Protein AF-0000000087791138 (afdb_homodimer)

Nearest PDB structures (foldseek):
  7wx6-assembly1_A  TM=5.380E-01  e=3.481E-02  Legionella pneumophila
  4crz-assembly1_B  TM=5.830E-01  e=1.453E-01  Escherichia coli K-12
  3vqx-assembly2_D  TM=6.372E-01  e=1.061E+00  Methanosarcina mazei
  4jj9-assembly1_B  TM=5.510E-01  e=2.102E+00  Bordetella bronchiseptica RB50
  2rrl-assembly1_A  TM=2.953E-01  e=7.311E-01  Salmonella enterica subsp. enterica serovar Typhimurium

Secondary structure (DSSP, 8-state):
------------------------EEEEEEE-SSEEEEEEEETTEEEEEEEEEE-SSEEEEEEEESS---HHHHHHHHHHHIIIIIHHHS-TT---EEEEEEEEEEE---EE-SGGGS--------/------------------------EEEEEEE-SSEEEEEEEETTEEEEEEEEEE-SSEEEEEEEESS---HHHHHHHHHHHIIIIIHHHS-TT---EEEEEEEEEEE---EE-SGGGS--------

Structure (mmCIF, N/CA/C/O backbone):
data_AF-0000000087791138-model_v1
#
loop_
_entity.id
_entity.type
_entity.pdbx_description
1 polymer 'Uncharacterized protein'
#
loop_
_atom_site.group_PDB
_atom_site.id
_atom_site.type_symbol
_atom_site.label_atom_id
_atom_site.label_alt_id
_atom_site.label_comp_id
_atom_site.label_asym_id
_atom_site.label_entity_id
_atom_site.label_seq_id
_atom_site.pdbx_PDB_ins_code
_atom_site.Cartn_x
_atom_site.Cartn_y
_atom_site.Cartn_z
_atom_site.occupancy
_atom_site.B_iso_or_equiv
_atom_site.auth_seq_id
_atom_site.auth_comp_id
_atom_site.auth_asym_id
_atom_site.auth_atom_id
_atom_site.pdbx_PDB_model_num
ATOM 1 N N . MET A 1 1 ? 13.68 75.562 19.312 1 32.38 1 MET A N 1
ATOM 2 C CA . MET A 1 1 ? 14.367 74.562 18.5 1 32.38 1 MET A CA 1
ATOM 3 C C . MET A 1 1 ? 13.867 73.188 18.844 1 32.38 1 MET A C 1
ATOM 5 O O . MET A 1 1 ? 14.211 72.625 19.891 1 32.38 1 MET A O 1
ATOM 9 N N . ALA A 1 2 ? 12.523 72.938 18.547 1 42.81 2 ALA A N 1
ATOM 10 C CA . ALA A 1 2 ? 11.633 71.812 18.781 1 42.81 2 ALA A CA 1
ATOM 11 C C . ALA A 1 2 ? 12.18 70.562 18.125 1 42.81 2 ALA A C 1
ATOM 13 O O . ALA A 1 2 ? 12.273 70.5 16.891 1 42.81 2 ALA A O 1
ATOM 14 N N . THR A 1 3 ? 13.266 70 18.766 1 42.28 3 THR A N 1
ATOM 15 C CA . THR A 1 3 ? 13.82 68.75 18.25 1 42.28 3 THR A CA 1
ATOM 16 C C . THR A 1 3 ? 12.719 67.688 18.094 1 42.28 3 THR A C 1
ATOM 18 O O . THR A 1 3 ? 11.984 67.438 19.047 1 42.28 3 THR A O 1
ATOM 21 N N . GLU A 1 4 ? 12.086 67.688 16.891 1 38.84 4 GLU A N 1
ATOM 22 C CA . GLU A 1 4 ? 11.219 66.625 16.312 1 38.84 4 GLU A CA 1
ATOM 23 C C . GLU A 1 4 ? 11.789 65.25 16.562 1 38.84 4 GLU A C 1
ATOM 25 O O . GLU A 1 4 ? 12.922 64.938 16.188 1 38.84 4 GLU A O 1
ATOM 30 N N . ASN A 1 5 ? 11.469 64.688 17.766 1 40.38 5 ASN A N 1
ATOM 31 C CA . ASN A 1 5 ? 11.664 63.25 18.078 1 40.38 5 ASN A CA 1
ATOM 32 C C . ASN A 1 5 ? 11.242 62.344 16.938 1 40.38 5 ASN A C 1
ATOM 34 O O . ASN A 1 5 ? 10.062 62.312 16.562 1 40.38 5 ASN A O 1
ATOM 38 N N . GLU A 1 6 ? 12.109 62.188 15.945 1 40.78 6 GLU A N 1
ATOM 39 C CA . GLU A 1 6 ? 12.023 61.125 14.938 1 40.78 6 GLU A CA 1
ATOM 40 C C . GLU A 1 6 ? 11.656 59.781 15.57 1 40.78 6 GLU A C 1
ATOM 42 O O . GLU A 1 6 ? 12.438 59.219 16.344 1 40.78 6 GLU A O 1
ATOM 47 N N . ASN A 1 7 ? 10.438 59.688 16.156 1 41.59 7 ASN A N 1
ATOM 48 C CA . ASN A 1 7 ? 9.922 58.375 16.453 1 41.59 7 ASN A CA 1
ATOM 49 C C . ASN A 1 7 ? 10.227 57.375 15.32 1 41.59 7 ASN A C 1
ATOM 51 O O . ASN A 1 7 ? 9.742 57.562 14.195 1 41.59 7 ASN A O 1
ATOM 55 N N . GLU A 1 8 ? 11.445 56.844 15.281 1 38.91 8 GLU A N 1
ATOM 56 C CA . GLU A 1 8 ? 11.797 55.656 14.508 1 38.91 8 GLU A CA 1
ATOM 57 C C . GLU A 1 8 ? 10.688 54.594 14.562 1 38.91 8 GLU A C 1
ATOM 59 O O . GLU A 1 8 ? 10.328 54.125 15.641 1 38.91 8 GLU A O 1
ATOM 64 N N . ASN A 1 9 ? 9.594 54.781 13.82 1 40.44 9 ASN A N 1
ATOM 65 C CA . ASN A 1 9 ? 8.719 53.688 13.43 1 40.44 9 ASN A CA 1
ATOM 66 C C . ASN A 1 9 ? 9.5 52.406 13.133 1 40.44 9 ASN A C 1
ATOM 68 O O . ASN A 1 9 ? 10.148 52.312 12.086 1 40.44 9 ASN A O 1
ATOM 72 N N . GLU A 1 10 ? 10.258 51.844 14.078 1 38.62 10 GLU A N 1
ATOM 73 C CA . GLU A 1 10 ? 10.609 50.469 13.891 1 38.62 10 GLU A CA 1
ATOM 74 C C . GLU A 1 10 ? 9.438 49.656 13.336 1 38.62 10 GLU A C 1
ATOM 76 O O . GLU A 1 10 ? 8.438 49.469 14.031 1 38.62 10 GLU A O 1
ATOM 81 N N . GLU A 1 11 ? 9.023 49.844 12.141 1 40.41 11 GLU A N 1
ATOM 82 C CA . GLU A 1 11 ? 8.234 48.844 11.43 1 40.41 11 GLU A CA 1
ATOM 83 C C . GLU A 1 11 ? 8.648 47.438 11.828 1 40.41 11 GLU A C 1
ATOM 85 O O . GLU A 1 11 ? 9.789 47.031 11.586 1 40.41 11 GLU A O 1
ATOM 90 N N . ALA A 1 12 ? 8.266 46.969 12.953 1 42.97 12 ALA A N 1
ATOM 91 C CA . ALA A 1 12 ? 8.234 45.531 13.18 1 42.97 12 ALA A CA 1
ATOM 92 C C . ALA A 1 12 ? 7.965 44.781 11.883 1 42.97 12 ALA A C 1
ATOM 94 O O . ALA A 1 12 ? 6.863 44.844 11.336 1 42.97 12 ALA A O 1
ATOM 95 N N . ALA A 1 13 ? 8.898 44.719 11 1 43.53 13 ALA A N 1
ATOM 96 C CA . ALA A 1 13 ? 8.805 43.594 10.062 1 43.53 13 ALA A CA 1
ATOM 97 C C . ALA A 1 13 ? 8.25 42.344 10.742 1 43.53 13 ALA A C 1
ATOM 99 O O . ALA A 1 13 ? 8.922 41.75 11.57 1 43.53 13 ALA A O 1
ATOM 100 N N . GLU A 1 14 ? 7.066 42.312 11.203 1 44.94 14 GLU A N 1
ATOM 101 C CA . GLU A 1 14 ? 6.477 41 11.391 1 44.94 14 GLU A CA 1
ATOM 102 C C . GLU A 1 14 ? 7.043 40 10.391 1 44.94 14 GLU A C 1
ATOM 104 O O . GLU A 1 14 ? 6.793 40.094 9.188 1 44.94 14 GLU A O 1
ATOM 109 N N . LYS A 1 15 ? 8.328 39.688 10.391 1 47.25 15 LYS A N 1
ATOM 110 C CA . LYS A 1 15 ? 8.758 38.469 9.758 1 47.25 15 LYS A CA 1
ATOM 111 C C . LYS A 1 15 ? 7.641 37.406 9.758 1 47.25 15 LYS A C 1
ATOM 113 O O . LYS A 1 15 ? 7.281 36.875 10.805 1 47.25 15 LYS A O 1
ATOM 118 N N . SER A 1 16 ? 6.641 37.531 9.008 1 44.88 16 SER A N 1
ATOM 119 C CA . SER A 1 16 ? 5.848 36.375 8.609 1 44.88 16 SER A CA 1
ATOM 120 C C . SER A 1 16 ? 6.719 35.125 8.469 1 44.88 16 SER A C 1
ATOM 122 O O . SER A 1 16 ? 7.383 34.938 7.445 1 44.88 16 SER A O 1
ATOM 124 N N . ASP A 1 17 ? 7.637 34.812 9.273 1 46.84 17 ASP A N 1
ATOM 125 C CA . ASP A 1 17 ? 8.18 33.469 9.359 1 46.84 17 ASP A CA 1
ATOM 126 C C . ASP A 1 17 ? 7.152 32.438 8.93 1 46.84 17 ASP A C 1
ATOM 128 O O . ASP A 1 17 ? 6.402 31.906 9.758 1 46.84 17 ASP A O 1
ATOM 132 N N . GLU A 1 18 ? 6.234 32.625 7.984 1 49.22 18 GLU A N 1
ATOM 133 C CA . GLU A 1 18 ? 5.371 31.594 7.41 1 49.22 18 GLU A CA 1
ATOM 134 C C . GLU A 1 18 ? 6.152 30.328 7.094 1 49.22 18 GLU A C 1
ATOM 136 O O . GLU A 1 18 ? 7.02 30.328 6.219 1 49.22 18 GLU A O 1
ATOM 141 N N . THR A 1 19 ? 6.699 29.641 8.023 1 55.53 19 THR A N 1
ATOM 142 C CA . THR A 1 19 ? 7.176 28.297 7.711 1 55.53 19 THR A CA 1
ATOM 143 C C . THR A 1 19 ? 6.391 27.688 6.551 1 55.53 19 THR A C 1
ATOM 145 O O . THR A 1 19 ? 5.156 27.656 6.578 1 55.53 19 THR A O 1
ATOM 148 N N . PRO A 1 20 ? 6.883 27.766 5.379 1 61.62 20 PRO A N 1
ATOM 149 C CA . PRO A 1 20 ? 6.148 27.266 4.215 1 61.62 20 PRO A CA 1
ATOM 150 C C . PRO A 1 20 ? 5.398 25.969 4.504 1 61.62 20 PRO A C 1
ATOM 152 O O . PRO A 1 20 ? 5.941 25.062 5.137 1 61.62 20 PRO A O 1
ATOM 155 N N . SER A 1 21 ? 4.086 25.984 4.586 1 74.44 21 SER A N 1
ATOM 156 C CA . SER A 1 21 ? 3.16 24.891 4.812 1 74.44 21 SER A CA 1
ATOM 157 C C . SER A 1 21 ? 3.354 23.781 3.783 1 74.44 21 SER A C 1
ATOM 159 O O . SER A 1 21 ? 3.584 24.062 2.604 1 74.44 21 SER A O 1
ATOM 161 N N . PHE A 1 22 ? 3.787 22.609 4.188 1 85.75 22 PHE A N 1
ATOM 162 C CA . PHE A 1 22 ? 3.865 21.453 3.311 1 85.75 22 PHE A CA 1
ATOM 163 C C . PHE A 1 22 ? 2.582 21.297 2.506 1 85.75 22 PHE A C 1
ATOM 165 O O . PHE A 1 22 ? 1.489 21.234 3.074 1 85.75 22 PHE A O 1
ATOM 172 N N . THR A 1 23 ? 2.691 21.469 1.131 1 92.94 23 THR A N 1
ATOM 173 C CA . THR A 1 23 ? 1.514 21.297 0.288 1 92.94 23 THR A CA 1
ATOM 174 C C . THR A 1 23 ? 1.682 20.094 -0.636 1 92.94 23 THR A C 1
ATOM 176 O O . THR A 1 23 ? 2.756 19.875 -1.201 1 92.94 23 THR A O 1
ATOM 179 N N . ALA A 1 24 ? 0.678 19.344 -0.71 1 96.94 24 ALA A N 1
ATOM 180 C CA . ALA A 1 24 ? 0.608 18.219 -1.639 1 96.94 24 ALA A CA 1
ATOM 181 C C . ALA A 1 24 ? -0.815 18.016 -2.15 1 96.94 24 ALA A C 1
ATOM 183 O O . ALA A 1 24 ? -1.779 18.422 -1.497 1 96.94 24 ALA A O 1
ATOM 184 N N . ARG A 1 25 ? -0.903 17.547 -3.32 1 97.75 25 ARG A N 1
ATOM 185 C CA . ARG A 1 25 ? -2.188 17.203 -3.916 1 97.75 25 ARG A CA 1
ATOM 186 C C . ARG A 1 25 ? -2.387 15.688 -3.932 1 97.75 25 ARG A C 1
ATOM 188 O O . ARG A 1 25 ? -1.476 14.938 -4.289 1 97.75 25 ARG A O 1
ATOM 195 N N . LEU A 1 26 ? -3.529 15.344 -3.496 1 98.25 26 LEU A N 1
ATOM 196 C CA . LEU A 1 26 ? -3.893 13.93 -3.482 1 98.25 26 LEU A CA 1
ATOM 197 C C . LEU A 1 26 ? -4.906 13.625 -4.578 1 98.25 26 LEU A C 1
ATOM 199 O O . LEU A 1 26 ? -5.965 14.25 -4.648 1 98.25 26 LEU A O 1
ATOM 203 N N . VAL A 1 27 ? -4.602 12.617 -5.453 1 98.38 27 VAL A N 1
ATOM 204 C CA . VAL A 1 27 ? -5.516 12.188 -6.504 1 98.38 27 VAL A CA 1
ATOM 205 C C . VAL A 1 27 ? -5.902 10.727 -6.285 1 98.38 27 VAL A C 1
ATOM 207 O O . VAL A 1 27 ? -5.051 9.836 -6.352 1 98.38 27 VAL A O 1
ATOM 210 N N . ARG A 1 28 ? -7.234 10.547 -6.031 1 98.38 28 ARG A N 1
ATOM 211 C CA . ARG A 1 28 ? -7.688 9.18 -5.797 1 98.38 28 ARG A CA 1
ATOM 212 C C . ARG A 1 28 ? -7.691 8.367 -7.086 1 98.38 28 ARG A C 1
ATOM 214 O O . ARG A 1 28 ? -8.234 8.805 -8.102 1 98.38 28 ARG A O 1
ATOM 221 N N . VAL A 1 29 ? -7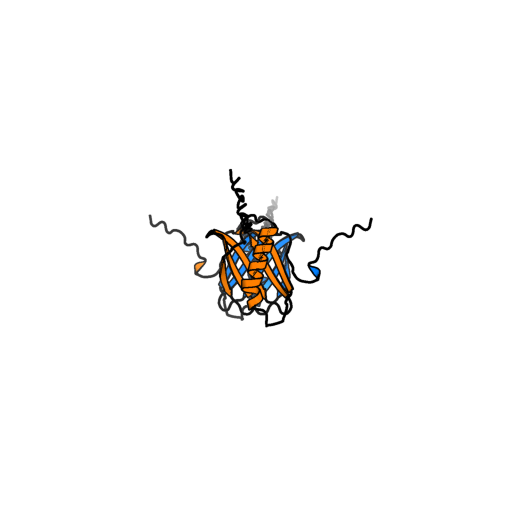.137 7.117 -7.02 1 97.88 29 VAL A N 1
ATOM 222 C CA . VAL A 1 29 ? -7.094 6.305 -8.234 1 97.88 29 VAL A CA 1
ATOM 223 C C . VAL A 1 29 ? -7.828 4.988 -7.996 1 97.88 29 VAL A C 1
ATOM 225 O O . VAL A 1 29 ? -8.172 4.281 -8.945 1 97.88 29 VAL A O 1
ATOM 228 N N . VAL A 1 30 ? -8.031 4.594 -6.793 1 97.5 30 VAL A N 1
ATOM 229 C CA . VAL A 1 30 ? -8.789 3.404 -6.422 1 97.5 30 VAL A CA 1
ATOM 230 C C . VAL A 1 30 ? -9.758 3.738 -5.285 1 97.5 30 VAL A C 1
ATOM 232 O O . VAL A 1 30 ? -9.398 4.461 -4.352 1 97.5 30 VAL A O 1
ATOM 235 N N . ARG A 1 31 ? -10.977 3.248 -5.348 1 96.88 31 ARG A N 1
ATOM 236 C CA . ARG A 1 31 ? -11.945 3.316 -4.258 1 96.88 31 ARG A CA 1
ATOM 237 C C . ARG A 1 31 ? -12.727 2.014 -4.137 1 96.88 31 ARG A C 1
ATOM 239 O O . ARG A 1 31 ? -13.258 1.512 -5.129 1 96.88 31 ARG A O 1
ATOM 246 N N . THR A 1 32 ? -12.68 1.408 -3.006 1 95.62 32 THR A N 1
ATOM 247 C CA . THR A 1 32 ? -13.57 0.316 -2.629 1 95.62 32 THR A CA 1
ATOM 248 C C . THR A 1 32 ? -14.492 0.739 -1.487 1 95.62 32 THR A C 1
ATOM 250 O O . THR A 1 32 ? -14.5 1.906 -1.09 1 95.62 32 THR A O 1
ATOM 253 N N . GLU A 1 33 ? -15.242 -0.165 -0.955 1 93.81 33 GLU A N 1
ATOM 254 C CA . GLU A 1 33 ? -16.125 0.151 0.165 1 93.81 33 GLU A CA 1
ATOM 255 C C . GLU A 1 33 ? -15.32 0.545 1.403 1 93.81 33 GLU A C 1
ATOM 257 O O . GLU A 1 33 ? -15.773 1.365 2.205 1 93.81 33 GLU A O 1
ATOM 262 N N . SER A 1 34 ? -14.078 -0.019 1.521 1 95.12 34 SER A N 1
ATOM 263 C CA . SER A 1 34 ? -13.367 0.207 2.775 1 95.12 34 SER A CA 1
ATOM 264 C C . SER A 1 34 ? -11.883 0.464 2.531 1 95.12 34 SER A C 1
ATOM 266 O O . SER A 1 34 ? -11.047 0.189 3.396 1 95.12 34 SER A O 1
ATOM 268 N N . SER A 1 35 ? -11.555 0.958 1.312 1 96.81 35 SER A N 1
ATOM 269 C CA . SER A 1 35 ? -10.156 1.305 1.058 1 96.81 35 SER A CA 1
ATOM 270 C C . SER A 1 35 ? -10.031 2.27 -0.116 1 96.81 35 SER A C 1
ATOM 272 O O . SER A 1 35 ? -10.938 2.363 -0.948 1 96.81 35 SER A O 1
ATOM 274 N N . GLU A 1 36 ? -8.977 2.969 -0.133 1 98.12 36 GLU A N 1
ATOM 275 C CA . GLU A 1 36 ? -8.68 3.926 -1.193 1 98.12 36 GLU A CA 1
ATOM 276 C C . GLU A 1 36 ? -7.18 4 -1.461 1 98.12 36 GLU A C 1
ATOM 278 O O . GLU A 1 36 ? -6.371 3.703 -0.578 1 98.12 36 GLU A O 1
ATOM 283 N N . VAL A 1 37 ? -6.852 4.391 -2.713 1 98.75 37 VAL A N 1
ATOM 284 C CA . VAL A 1 37 ? -5.473 4.664 -3.098 1 98.75 37 VAL A CA 1
ATOM 285 C C . VAL A 1 37 ? -5.375 6.059 -3.711 1 98.75 37 VAL A C 1
ATOM 287 O O . VAL A 1 37 ? -6.188 6.43 -4.562 1 98.75 37 VAL A O 1
ATOM 290 N N . TYR A 1 38 ? -4.352 6.812 -3.246 1 98.75 38 TYR A N 1
ATOM 291 C CA . TYR A 1 38 ? -4.098 8.141 -3.791 1 98.75 38 TYR A CA 1
ATOM 292 C C . TYR A 1 38 ? -2.68 8.242 -4.336 1 98.75 38 TYR A C 1
ATOM 294 O O . TYR A 1 38 ? -1.73 7.762 -3.713 1 98.75 38 TYR A O 1
ATOM 302 N N . ILE A 1 39 ? -2.541 8.906 -5.453 1 98.81 39 ILE A N 1
ATOM 303 C CA . ILE A 1 39 ? -1.239 9.406 -5.883 1 98.81 39 ILE A CA 1
ATOM 304 C C . ILE A 1 39 ? -0.987 10.781 -5.27 1 98.81 39 ILE A C 1
ATOM 306 O O . ILE A 1 39 ? -1.885 11.625 -5.234 1 98.81 39 ILE A O 1
ATOM 310 N N . ILE A 1 40 ? 0.216 10.977 -4.82 1 98.62 40 ILE A N 1
ATOM 311 C CA . ILE A 1 40 ? 0.589 12.219 -4.148 1 98.62 40 ILE A CA 1
ATOM 312 C C . ILE A 1 40 ? 1.479 13.055 -5.07 1 98.62 40 ILE A C 1
ATOM 314 O O . ILE A 1 40 ? 2.508 12.57 -5.551 1 98.62 40 ILE A O 1
ATOM 318 N N . TRP A 1 41 ? 1.071 14.258 -5.242 1 98.19 41 TRP A N 1
ATOM 319 C CA . TRP A 1 41 ? 1.818 15.195 -6.078 1 98.19 41 TRP A CA 1
ATOM 320 C C . TRP A 1 41 ? 2.301 16.391 -5.266 1 98.19 41 TRP A C 1
ATOM 322 O O . TRP A 1 41 ? 1.566 16.906 -4.426 1 98.19 41 TRP A O 1
ATOM 332 N N . GLN A 1 42 ? 3.475 16.75 -5.445 1 95.69 42 GLN A N 1
ATOM 333 C CA . GLN A 1 42 ? 4.02 18 -4.926 1 95.69 42 GLN A CA 1
ATOM 334 C C . GLN A 1 42 ? 4.637 18.828 -6.039 1 95.69 42 GLN A C 1
ATOM 336 O O . GLN A 1 42 ? 5.531 18.375 -6.75 1 95.69 42 GLN A O 1
ATOM 341 N N . ASP A 1 43 ? 4.164 20.109 -6.223 1 91.44 43 ASP A N 1
ATOM 342 C CA . ASP A 1 43 ? 4.66 21 -7.258 1 91.44 43 ASP A CA 1
ATOM 343 C C . ASP A 1 43 ? 4.676 20.312 -8.625 1 91.44 43 ASP A C 1
ATOM 345 O O . ASP A 1 43 ? 5.684 20.344 -9.328 1 91.44 43 ASP A O 1
ATOM 349 N N . ASP A 1 44 ? 3.684 19.453 -9.039 1 92.06 44 ASP A N 1
ATOM 350 C CA . ASP A 1 44 ? 3.434 18.797 -10.32 1 92.06 44 ASP A CA 1
ATOM 351 C C . ASP A 1 44 ? 4.375 17.609 -10.523 1 92.06 44 ASP A C 1
ATOM 353 O O . ASP A 1 44 ? 4.574 17.156 -11.656 1 92.06 44 ASP A O 1
ATOM 357 N N . VAL A 1 45 ? 5.055 17.266 -9.461 1 95.38 45 VAL A N 1
ATOM 358 C CA . VAL A 1 45 ? 5.891 16.062 -9.492 1 95.38 45 VAL A CA 1
ATOM 359 C C . VAL A 1 45 ? 5.297 15 -8.578 1 95.38 45 VAL A C 1
ATOM 361 O O . VAL A 1 45 ? 4.844 15.305 -7.473 1 95.38 45 VAL A O 1
ATOM 364 N N . ARG A 1 46 ? 5.371 13.844 -9.078 1 97.12 46 ARG A N 1
ATOM 365 C CA . ARG A 1 46 ? 4.867 12.742 -8.266 1 97.12 46 ARG A CA 1
ATOM 366 C C . ARG A 1 46 ? 5.742 12.523 -7.035 1 97.12 46 ARG A C 1
ATOM 368 O O . ARG A 1 46 ? 6.957 12.344 -7.156 1 97.12 46 ARG A O 1
ATOM 375 N N . LEU A 1 47 ? 5.168 12.57 -5.859 1 98.12 47 LEU A N 1
ATOM 376 C CA . LEU A 1 47 ? 5.859 12.383 -4.59 1 98.12 47 LEU A CA 1
ATOM 377 C C . LEU A 1 47 ? 5.754 10.938 -4.113 1 98.12 47 LEU A C 1
ATOM 379 O O . LEU A 1 47 ? 6.629 10.453 -3.4 1 98.12 47 LEU A O 1
ATOM 383 N N . GLY A 1 48 ? 4.703 10.305 -4.438 1 98.31 48 GLY A N 1
ATOM 384 C CA . GLY A 1 48 ? 4.484 8.938 -3.984 1 98.31 48 GLY A CA 1
ATOM 385 C C . GLY A 1 48 ? 3.031 8.516 -4.051 1 98.31 48 GLY A C 1
ATOM 386 O O . GLY A 1 48 ? 2.277 8.992 -4.902 1 98.31 48 GLY A O 1
ATOM 387 N N . GLN A 1 49 ? 2.723 7.512 -3.232 1 98.75 49 GLN A N 1
ATOM 388 C CA . GLN A 1 49 ? 1.404 6.891 -3.18 1 98.75 49 GLN A CA 1
ATOM 389 C C . GLN A 1 49 ? 1.034 6.508 -1.749 1 98.75 49 GLN A C 1
ATOM 391 O O . GLN A 1 49 ? 1.902 6.145 -0.953 1 98.75 49 GLN A O 1
ATOM 396 N N . VAL A 1 50 ? -0.264 6.633 -1.431 1 98.88 50 VAL A N 1
ATOM 397 C CA . VAL A 1 50 ? -0.718 6.145 -0.134 1 98.88 50 VAL A CA 1
ATOM 398 C C . VAL A 1 50 ? -1.904 5.199 -0.324 1 98.88 50 VAL A C 1
ATOM 400 O O . VAL A 1 50 ? -2.836 5.508 -1.071 1 98.88 50 VAL A O 1
ATOM 403 N N . ASP A 1 51 ? -1.853 4.016 0.21 1 98.88 51 ASP A N 1
ATOM 404 C CA . ASP A 1 51 ? -2.936 3.041 0.329 1 98.88 51 ASP A CA 1
ATOM 405 C C . ASP A 1 51 ? -3.605 3.129 1.697 1 98.88 51 ASP A C 1
ATOM 407 O O . ASP A 1 51 ? -2.939 3.016 2.729 1 98.88 51 ASP A O 1
ATOM 411 N N . LEU A 1 52 ? -4.887 3.318 1.728 1 98.44 52 LEU A N 1
ATOM 412 C CA . LEU A 1 52 ? -5.621 3.439 2.982 1 98.44 52 LEU A CA 1
ATOM 413 C C . LEU A 1 52 ? -6.609 2.289 3.146 1 98.44 52 LEU A C 1
ATOM 415 O O . LEU A 1 52 ? -7.316 1.932 2.199 1 98.44 52 LEU A O 1
ATOM 419 N N . HIS A 1 53 ? -6.668 1.718 4.281 1 97.5 53 HIS A N 1
ATOM 420 C CA . HIS A 1 53 ? -7.594 0.668 4.691 1 97.5 53 HIS A CA 1
ATOM 421 C C . HIS A 1 53 ? -8.406 1.097 5.91 1 97.5 53 HIS A C 1
ATOM 423 O O . HIS A 1 53 ? -7.852 1.288 6.996 1 97.5 53 HIS A O 1
ATOM 429 N N . PHE A 1 54 ? -9.672 1.213 5.691 1 95.44 54 PHE A N 1
ATOM 430 C CA . PHE A 1 54 ? -10.555 1.738 6.723 1 95.44 54 PHE A CA 1
ATOM 431 C C . PHE A 1 54 ? -11.156 0.606 7.547 1 95.44 54 PHE A C 1
ATOM 433 O O . PHE A 1 54 ? -12.211 0.074 7.199 1 95.44 54 PHE A O 1
ATOM 440 N N . GLY A 1 55 ? -10.406 0.25 8.609 1 90.94 55 GLY A N 1
ATOM 441 C CA . GLY A 1 55 ? -10.914 -0.756 9.531 1 90.94 55 GLY A CA 1
ATOM 442 C C . GLY A 1 55 ? -11.906 -0.2 10.531 1 90.94 55 GLY A C 1
ATOM 443 O O . GLY A 1 55 ? -12.164 1.004 10.555 1 90.94 55 GLY A O 1
ATOM 444 N N . TRP A 1 56 ? -12.461 -1.113 11.328 1 84 56 TRP A N 1
ATOM 445 C CA . TRP A 1 56 ? -13.492 -0.741 12.289 1 84 56 TRP A CA 1
ATOM 446 C C . TRP A 1 56 ? -12.93 0.163 13.375 1 84 56 TRP A C 1
ATOM 448 O O . TRP A 1 56 ? -13.508 1.203 13.695 1 84 56 TRP A O 1
ATOM 458 N N . ASP A 1 57 ? -11.727 -0.109 13.891 1 82.31 57 ASP A N 1
ATOM 459 C CA . ASP A 1 57 ? -11.195 0.63 15.031 1 82.31 57 ASP A CA 1
ATOM 460 C C . ASP A 1 57 ? -9.875 1.31 14.672 1 82.31 57 ASP A C 1
ATOM 462 O O . ASP A 1 57 ? -9.367 2.127 15.445 1 82.31 57 ASP A O 1
ATOM 466 N N . LEU A 1 58 ? -9.406 0.931 13.516 1 90 58 LEU A N 1
ATOM 467 C CA . LEU A 1 58 ? -8.078 1.409 13.141 1 90 58 LEU A CA 1
ATOM 468 C C . LEU A 1 58 ? -7.977 1.614 11.633 1 9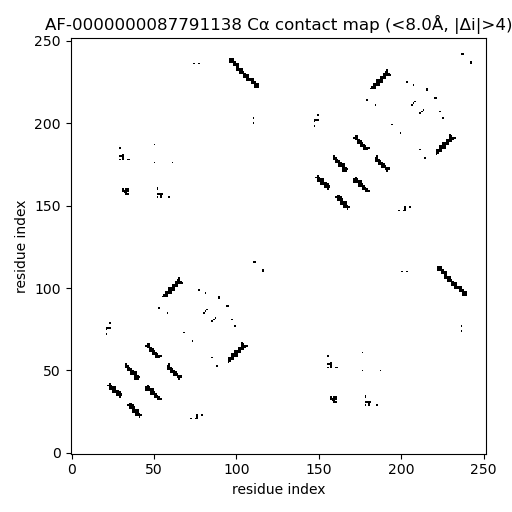0 58 LEU A C 1
ATOM 470 O O . LEU A 1 58 ? -8.383 0.747 10.859 1 90 58 LEU A O 1
ATOM 474 N N . ILE A 1 59 ? -7.633 2.789 11.305 1 94.94 59 ILE A N 1
ATOM 475 C CA . ILE A 1 59 ? -7.305 3.059 9.906 1 94.94 59 ILE A CA 1
ATOM 476 C C . ILE A 1 59 ? -5.812 2.814 9.672 1 94.94 59 ILE A C 1
ATOM 478 O O . ILE A 1 59 ? -4.969 3.359 10.391 1 94.94 59 ILE A O 1
ATOM 482 N N . HIS A 1 60 ? -5.504 1.975 8.742 1 96.81 60 HIS A N 1
ATOM 483 C CA . HIS A 1 60 ? -4.125 1.687 8.359 1 96.81 60 HIS A CA 1
ATOM 484 C C . HIS A 1 60 ? -3.775 2.354 7.031 1 96.81 60 HIS A C 1
ATOM 486 O O . HIS A 1 60 ? -4.555 2.297 6.078 1 96.81 60 HIS A O 1
ATOM 492 N N . ALA A 1 61 ? -2.615 2.965 6.984 1 98.38 61 ALA A N 1
ATOM 493 C CA . ALA A 1 61 ? -2.117 3.516 5.727 1 98.38 61 ALA A CA 1
ATOM 494 C C . ALA A 1 61 ? -0.719 2.99 5.414 1 98.38 61 ALA A C 1
ATOM 496 O O . ALA A 1 61 ? 0.107 2.832 6.316 1 98.38 61 ALA A O 1
ATOM 497 N N . THR A 1 62 ? -0.428 2.652 4.219 1 98.81 62 THR A N 1
ATOM 498 C CA . THR A 1 62 ? 0.911 2.439 3.684 1 98.81 62 THR A CA 1
ATOM 499 C C . THR A 1 62 ? 1.321 3.594 2.775 1 98.81 62 THR A C 1
ATOM 501 O O . THR A 1 62 ? 0.732 3.793 1.71 1 98.81 62 THR A O 1
ATOM 504 N N . LEU A 1 63 ? 2.285 4.344 3.211 1 98.75 63 LEU A N 1
ATOM 505 C CA . LEU A 1 63 ? 2.781 5.508 2.486 1 98.75 63 LEU A CA 1
ATOM 506 C C . LEU A 1 63 ? 4.09 5.188 1.771 1 98.75 63 LEU A C 1
ATOM 508 O O . LEU A 1 63 ? 5.078 4.824 2.412 1 98.75 63 LEU A O 1
ATOM 512 N N . MET A 1 64 ? 4.062 5.273 0.458 1 98.75 64 MET A N 1
ATOM 513 C CA . MET A 1 64 ? 5.25 5.082 -0.369 1 98.75 64 MET A CA 1
ATOM 514 C C . MET A 1 64 ? 5.781 6.414 -0.883 1 98.75 64 MET A C 1
ATOM 516 O O . MET A 1 64 ? 5.109 7.098 -1.662 1 98.75 64 MET A O 1
ATOM 520 N N . LEU A 1 65 ? 6.969 6.723 -0.471 1 98.69 65 LEU A N 1
ATOM 521 C CA . LEU A 1 65 ? 7.594 7.977 -0.874 1 98.69 65 LEU A CA 1
ATOM 522 C C . LEU A 1 65 ? 8.68 7.734 -1.919 1 98.69 65 LEU A C 1
ATOM 524 O O . LEU A 1 65 ? 9.516 6.848 -1.75 1 98.69 65 LEU A O 1
ATOM 528 N N . GLU A 1 66 ? 8.711 8.539 -2.92 1 98.31 66 GLU A N 1
ATOM 529 C CA . GLU A 1 66 ? 9.688 8.383 -3.994 1 98.31 66 GLU A CA 1
ATOM 530 C C . GLU A 1 66 ? 10.766 9.461 -3.924 1 98.31 66 GLU A C 1
ATOM 532 O O . GLU A 1 66 ? 11.695 9.461 -4.73 1 98.31 66 GLU A O 1
ATOM 537 N N . LYS A 1 67 ? 10.648 10.367 -2.986 1 96 67 LYS A N 1
ATOM 538 C CA . LYS A 1 67 ? 11.648 11.383 -2.676 1 96 67 LYS A CA 1
ATOM 539 C C . LYS A 1 67 ? 12.008 11.367 -1.193 1 96 67 LYS A C 1
ATOM 541 O O . LYS A 1 67 ? 11.227 10.898 -0.364 1 96 67 LYS A O 1
ATOM 546 N N . ASP A 1 68 ? 13.172 11.977 -0.981 1 95.31 68 ASP A N 1
ATOM 547 C CA . ASP A 1 68 ? 13.586 12.086 0.414 1 95.31 68 ASP A CA 1
ATOM 548 C C . ASP A 1 68 ? 12.883 13.258 1.099 1 95.31 68 ASP A C 1
ATOM 550 O O . ASP A 1 68 ? 12.984 14.406 0.643 1 95.31 68 ASP A O 1
ATOM 554 N N . LEU A 1 69 ? 12.148 12.938 2.074 1 96.06 69 LEU A N 1
ATOM 555 C CA . LEU A 1 69 ? 11.547 13.938 2.943 1 96.06 69 LEU A CA 1
ATOM 556 C C . LEU A 1 69 ? 12.148 13.883 4.344 1 96.06 69 LEU A C 1
ATOM 558 O O . LEU A 1 69 ? 12.484 12.797 4.832 1 96.06 69 LEU A O 1
ATOM 562 N N . THR A 1 70 ? 12.297 15.008 4.93 1 95.12 70 THR A N 1
ATOM 563 C CA . THR A 1 70 ? 12.656 15.023 6.344 1 95.12 70 THR A CA 1
ATOM 564 C C . THR A 1 70 ? 11.547 14.414 7.188 1 95.12 70 THR A C 1
ATOM 566 O O . THR A 1 70 ? 10.422 14.242 6.715 1 95.12 70 THR A O 1
ATOM 569 N N . THR A 1 71 ? 11.867 14.062 8.43 1 94.31 71 THR A N 1
ATOM 570 C CA . THR A 1 71 ? 10.867 13.523 9.344 1 94.31 71 THR A CA 1
ATOM 571 C C . THR A 1 71 ? 9.719 14.516 9.539 1 94.31 71 THR A C 1
ATOM 573 O O . THR A 1 71 ? 8.555 14.117 9.633 1 94.31 71 THR A O 1
ATOM 576 N N . GLU A 1 72 ? 10.094 15.797 9.586 1 95 72 GLU A N 1
ATOM 577 C CA . GLU A 1 72 ? 9.086 16.844 9.75 1 95 72 GLU A CA 1
ATOM 578 C C . GLU A 1 72 ? 8.172 16.906 8.531 1 95 72 GLU A C 1
ATOM 580 O O . GLU A 1 72 ? 6.949 17.031 8.672 1 95 72 GLU A O 1
ATOM 585 N N . GLN A 1 73 ? 8.727 16.844 7.359 1 96.12 73 GLN A N 1
ATOM 586 C CA . GLN A 1 73 ? 7.941 16.875 6.129 1 96.12 73 GLN A CA 1
ATOM 587 C C . GLN A 1 73 ? 7.035 15.648 6.027 1 96.12 73 GLN A C 1
ATOM 589 O O . GLN A 1 73 ? 5.902 15.742 5.547 1 96.12 73 GLN A O 1
ATOM 594 N N . GLN A 1 74 ? 7.562 14.484 6.406 1 97.12 74 GLN A N 1
ATOM 595 C CA . GLN A 1 74 ? 6.746 13.281 6.438 1 97.12 74 GLN A CA 1
ATOM 596 C C . GLN A 1 74 ? 5.551 13.445 7.367 1 97.12 74 GLN A C 1
ATOM 598 O O . GLN A 1 74 ? 4.426 13.094 7.016 1 97.12 74 GLN A O 1
ATOM 603 N N . ALA A 1 75 ? 5.832 13.977 8.562 1 96.19 75 ALA A N 1
ATOM 604 C CA . ALA A 1 75 ? 4.766 14.211 9.531 1 96.19 75 ALA A CA 1
ATOM 605 C C . ALA A 1 75 ? 3.717 15.164 8.969 1 96.19 75 ALA A C 1
ATOM 607 O O . ALA A 1 75 ? 2.516 14.945 9.141 1 96.19 75 ALA A O 1
ATOM 608 N N . ASP A 1 76 ? 4.191 16.203 8.289 1 96.94 76 ASP A N 1
ATOM 609 C CA . ASP A 1 76 ? 3.275 17.156 7.656 1 96.94 76 ASP A CA 1
ATOM 610 C C . ASP A 1 76 ? 2.402 16.453 6.613 1 96.94 76 ASP A C 1
ATOM 612 O O . ASP A 1 76 ? 1.206 16.734 6.512 1 96.94 76 ASP A O 1
ATOM 616 N N . LEU A 1 77 ? 3.004 15.633 5.844 1 97.44 77 LEU A N 1
ATOM 617 C CA . LEU A 1 77 ? 2.264 14.898 4.824 1 97.44 77 LEU A CA 1
ATOM 618 C C . LEU A 1 77 ? 1.229 13.977 5.461 1 97.44 77 LEU A C 1
ATOM 620 O O . LEU A 1 77 ? 0.087 13.906 5.004 1 97.44 77 LEU A O 1
ATOM 624 N N . VAL A 1 78 ? 1.621 13.273 6.5 1 97.12 78 VAL A N 1
ATOM 625 C CA . VAL A 1 78 ? 0.702 12.391 7.211 1 97.12 78 VAL A CA 1
ATOM 626 C C . VAL A 1 78 ? -0.466 13.203 7.766 1 97.12 78 VAL A C 1
ATOM 628 O O . VAL A 1 78 ? -1.621 12.781 7.68 1 97.12 78 VAL A O 1
ATOM 631 N N . ASP A 1 79 ? -0.176 14.367 8.32 1 95.44 79 ASP A N 1
ATOM 632 C CA . ASP A 1 79 ? -1.224 15.25 8.82 1 95.44 79 ASP A CA 1
ATOM 633 C C . ASP A 1 79 ? -2.176 15.664 7.703 1 95.44 79 ASP A C 1
ATOM 635 O O . ASP A 1 79 ? -3.391 15.734 7.906 1 95.44 79 ASP A O 1
ATOM 639 N N . LEU A 1 80 ? -1.624 16.016 6.598 1 96.5 80 LEU A N 1
ATOM 640 C CA . LEU A 1 80 ? -2.434 16.375 5.441 1 96.5 80 LEU A CA 1
ATOM 641 C C . LEU A 1 80 ? -3.367 15.242 5.043 1 96.5 80 LEU A C 1
ATOM 643 O O . LEU A 1 80 ? -4.555 15.461 4.793 1 96.5 80 LEU A O 1
ATOM 647 N N . ILE A 1 81 ? -2.877 14 4.965 1 96.69 81 ILE A N 1
ATOM 648 C CA . ILE A 1 81 ? -3.672 12.828 4.617 1 96.69 81 ILE A CA 1
ATOM 649 C C . ILE A 1 81 ? -4.781 12.625 5.648 1 96.69 81 ILE A C 1
ATOM 651 O O . ILE A 1 81 ? -5.926 12.352 5.293 1 96.69 81 ILE A O 1
ATOM 655 N N . ASP A 1 82 ? -4.445 12.766 6.91 1 93.81 82 ASP A N 1
ATOM 656 C CA . ASP A 1 82 ? -5.422 12.656 7.988 1 93.81 82 ASP A CA 1
ATOM 657 C C . ASP A 1 82 ? -6.559 13.656 7.809 1 93.81 82 ASP A C 1
ATOM 659 O O . ASP A 1 82 ? -7.734 13.281 7.832 1 93.81 82 ASP A O 1
ATOM 663 N N . GLN A 1 83 ? -6.23 14.828 7.57 1 92.25 83 GLN A N 1
ATOM 664 C CA . GLN A 1 83 ? -7.199 15.914 7.469 1 92.25 83 GLN A CA 1
ATOM 665 C C . GLN A 1 83 ? -8.023 15.797 6.195 1 92.25 83 GLN A C 1
ATOM 667 O O . GLN A 1 83 ? -9.25 15.938 6.227 1 92.25 83 GLN A O 1
ATOM 672 N N . ASP A 1 84 ? -7.43 15.516 5.117 1 93.88 84 ASP A N 1
ATOM 673 C CA . ASP A 1 84 ? -8.102 15.594 3.824 1 93.88 84 ASP A CA 1
ATOM 674 C C . ASP A 1 84 ? -8.844 14.289 3.514 1 93.88 84 ASP A C 1
ATOM 676 O O . ASP A 1 84 ? -9.812 14.297 2.756 1 93.88 84 ASP A O 1
ATOM 680 N N . VAL A 1 85 ? -8.391 13.164 4.035 1 95.06 85 VAL A N 1
ATOM 681 C CA . VAL A 1 85 ? -8.969 11.891 3.617 1 95.06 85 VAL A CA 1
ATOM 682 C C . VAL A 1 85 ? -9.555 11.164 4.824 1 95.06 85 VAL A C 1
ATOM 684 O O . VAL A 1 85 ? -10.758 10.906 4.875 1 95.06 85 VAL A O 1
ATOM 687 N N . VAL A 1 86 ? -8.758 10.906 5.84 1 93.5 86 VAL A N 1
ATOM 688 C CA . VAL A 1 86 ? -9.141 10.055 6.965 1 93.5 86 VAL A CA 1
ATOM 689 C C . VAL A 1 86 ? -10.32 10.68 7.711 1 93.5 86 VAL A C 1
ATOM 691 O O . VAL A 1 86 ? -11.281 9.984 8.055 1 93.5 86 VAL A O 1
ATOM 694 N N . SER A 1 87 ? -10.289 11.906 7.895 1 88.31 87 SER A N 1
ATOM 695 C CA . SER A 1 87 ? -11.312 12.602 8.672 1 88.31 87 SER A CA 1
ATOM 696 C C . SER A 1 87 ? -12.68 12.492 8.016 1 88.31 87 SER A C 1
ATOM 698 O O . SER A 1 87 ? -13.711 12.508 8.695 1 88.31 87 SER A O 1
ATOM 700 N N . SER A 1 88 ? -12.672 12.383 6.691 1 84.06 88 SER A N 1
ATOM 701 C CA . SER A 1 88 ? -13.93 12.297 5.961 1 84.06 88 SER A CA 1
ATOM 702 C C . SER A 1 88 ? -14.57 10.922 6.102 1 84.06 88 SER A C 1
ATOM 704 O O . SER A 1 88 ? -15.758 10.742 5.816 1 84.06 88 SER A O 1
ATOM 706 N N . HIS A 1 89 ? -13.859 9.891 6.406 1 81.12 89 HIS A N 1
ATOM 707 C CA . HIS A 1 89 ? -14.359 8.523 6.539 1 81.12 89 HIS A CA 1
ATOM 708 C C . HIS A 1 89 ? -14.867 8.258 7.953 1 81.12 89 HIS A C 1
ATOM 710 O O . HIS A 1 89 ? -15.508 7.238 8.211 1 81.12 89 HIS A O 1
ATOM 716 N N . LEU A 1 90 ? -14.492 9 8.914 1 68.25 90 LEU A N 1
ATOM 717 C CA . LEU A 1 90 ? -14.859 8.773 10.312 1 68.25 90 LEU A CA 1
ATOM 718 C C . LEU A 1 90 ? -16.219 9.398 10.625 1 68.25 90 LEU A C 1
ATOM 720 O O . LEU A 1 90 ? -16.531 10.5 10.148 1 68.25 90 LEU A O 1
ATOM 724 N N . PRO A 1 91 ? -17.047 8.391 11.188 1 61.75 91 PRO A N 1
ATOM 725 C CA . PRO A 1 91 ? -18.219 9.094 11.734 1 61.75 91 PRO A CA 1
ATOM 726 C C . PRO A 1 91 ? -17.844 10.25 12.648 1 61.75 91 PRO A C 1
ATOM 728 O O . PRO A 1 91 ? -16.766 10.242 13.25 1 61.75 91 PRO A O 1
ATOM 731 N N . ARG A 1 92 ? -18.688 11.172 12.719 1 53.66 92 ARG A N 1
ATOM 732 C CA . ARG A 1 92 ? -18.562 12.43 13.445 1 53.66 92 ARG A CA 1
ATOM 733 C C . ARG A 1 92 ? -18.328 12.18 14.938 1 53.66 92 ARG A C 1
ATOM 735 O O . ARG A 1 92 ? -18.094 13.117 15.695 1 53.66 92 ARG A O 1
ATOM 742 N N . PHE A 1 93 ? -17.531 11.305 15.43 1 52.47 93 PHE A N 1
ATOM 743 C CA . PHE A 1 93 ? -17.266 11.117 16.844 1 52.47 93 PHE A CA 1
ATOM 744 C C . PHE A 1 93 ? -16.328 9.922 17.062 1 52.47 93 PHE A C 1
ATOM 746 O O . PHE A 1 93 ? -15.961 9.617 18.203 1 52.47 93 PHE A O 1
ATOM 753 N N . ALA A 1 94 ? -16.141 9.258 16.062 1 58.66 94 ALA A N 1
ATOM 754 C CA . ALA A 1 94 ? -15.352 8.047 16.266 1 58.66 94 ALA A CA 1
ATOM 755 C C . ALA A 1 94 ? -13.883 8.281 15.953 1 58.66 94 ALA A C 1
ATOM 757 O O . ALA A 1 94 ? -13.547 8.852 14.914 1 58.66 94 ALA A O 1
ATOM 758 N N . ARG A 1 95 ? -13.125 8.602 17.047 1 58.06 95 ARG A N 1
ATOM 759 C CA . ARG A 1 95 ? -11.695 8.727 16.781 1 58.06 95 ARG A CA 1
ATOM 760 C C . ARG A 1 95 ? -11.094 7.379 16.391 1 58.06 95 ARG A C 1
ATOM 762 O O . ARG A 1 95 ? -11.25 6.391 17.109 1 58.06 95 ARG A O 1
ATOM 769 N N . GLU A 1 96 ? -10.875 7.062 15.195 1 66.19 96 GLU A N 1
ATOM 770 C CA . GLU A 1 96 ? -10.141 5.844 14.867 1 66.19 96 GLU A CA 1
ATOM 771 C C . GLU A 1 96 ? -8.633 6.082 14.867 1 66.19 96 GLU A C 1
ATOM 773 O O . GLU A 1 96 ? -8.18 7.203 14.617 1 66.19 96 GLU A O 1
ATOM 778 N N . ASP A 1 97 ? -7.902 5.238 15.57 1 87.19 97 ASP A N 1
ATOM 779 C CA . ASP A 1 97 ? -6.445 5.254 15.477 1 87.19 97 ASP A CA 1
ATOM 780 C C . ASP A 1 97 ? -5.988 5.203 14.023 1 87.19 97 ASP A C 1
ATOM 782 O O . ASP A 1 97 ? -6.668 4.625 13.172 1 87.19 97 ASP A O 1
ATOM 786 N N . PHE A 1 98 ? -5.082 6.012 13.789 1 92.94 98 PHE A N 1
ATOM 787 C CA . PHE A 1 98 ? -4.508 6.102 12.453 1 92.94 98 PHE A CA 1
ATOM 788 C C . PHE A 1 98 ? -3.041 5.688 12.461 1 92.94 98 PHE A C 1
ATOM 790 O O . PHE A 1 98 ? -2.199 6.371 13.047 1 92.94 98 PHE A O 1
ATOM 797 N N . LEU A 1 99 ? -2.758 4.516 11.883 1 96.12 99 LEU A N 1
ATOM 798 C CA . LEU A 1 99 ? -1.406 3.971 11.797 1 96.12 99 LEU A CA 1
ATOM 799 C C . LEU A 1 99 ? -0.872 4.066 10.375 1 96.12 99 LEU A C 1
ATOM 801 O O . LEU A 1 99 ? -1.528 3.619 9.43 1 96.12 99 LEU A O 1
ATOM 805 N N . VAL A 1 100 ? 0.306 4.652 10.242 1 98 100 VAL A N 1
ATOM 806 C CA . VAL A 1 100 ? 0.893 4.84 8.922 1 98 100 VAL A CA 1
ATOM 807 C C . VAL A 1 100 ? 2.25 4.141 8.852 1 98 100 VAL A C 1
ATOM 809 O O . VAL A 1 100 ? 3.188 4.527 9.555 1 98 100 VAL A O 1
ATOM 812 N N . THR A 1 101 ? 2.326 3.115 8.047 1 98.12 101 THR A N 1
ATOM 813 C CA . THR A 1 101 ? 3.609 2.529 7.68 1 98.12 101 THR A CA 1
ATOM 814 C C . THR A 1 101 ? 4.223 3.273 6.496 1 98.12 101 THR A C 1
ATOM 816 O O . THR A 1 101 ? 3.555 3.506 5.488 1 98.12 101 THR A O 1
ATOM 819 N N . VAL A 1 102 ? 5.508 3.641 6.598 1 98.56 102 VAL A N 1
ATOM 820 C CA . VAL A 1 102 ? 6.117 4.5 5.59 1 98.56 102 VAL A CA 1
ATOM 821 C C . VAL A 1 102 ? 7.266 3.762 4.906 1 98.56 102 VAL A C 1
ATOM 823 O O . VAL A 1 102 ? 8.086 3.125 5.574 1 98.56 102 VAL A O 1
ATOM 826 N N . PHE A 1 103 ? 7.312 3.873 3.545 1 98.5 103 PHE A N 1
ATOM 827 C CA . PHE A 1 103 ? 8.422 3.354 2.752 1 98.5 103 PHE A CA 1
ATOM 828 C C . PHE A 1 103 ? 9.031 4.453 1.893 1 98.5 103 PHE A C 1
ATOM 830 O O . PHE A 1 103 ? 8.328 5.336 1.405 1 98.5 103 PHE A O 1
ATOM 837 N N . ARG A 1 104 ? 10.328 4.367 1.758 1 98.62 104 ARG A N 1
ATOM 838 C CA . ARG A 1 104 ? 11.047 5.117 0.734 1 98.62 104 ARG A CA 1
ATOM 839 C C . ARG A 1 104 ? 11.523 4.195 -0.385 1 98.62 104 ARG A C 1
ATOM 841 O O . ARG A 1 104 ? 12.164 3.18 -0.125 1 98.62 104 ARG A O 1
ATOM 848 N N . GLY A 1 105 ? 11.078 4.535 -1.579 1 98.12 105 GLY A N 1
ATOM 849 C CA . GLY A 1 105 ? 11.453 3.658 -2.678 1 98.12 105 GLY A CA 1
ATOM 850 C C 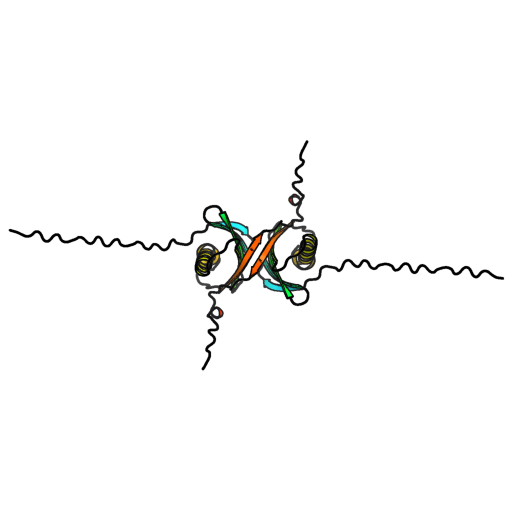. GLY A 1 105 ? 11.102 4.227 -4.039 1 98.12 105 GLY A C 1
ATOM 851 O O . GLY A 1 105 ? 10.844 5.426 -4.172 1 98.12 105 GLY A O 1
ATOM 852 N N . GLN A 1 106 ? 11.227 3.348 -5.055 1 97.44 106 GLN A N 1
ATOM 853 C CA . GLN A 1 106 ? 10.922 3.703 -6.434 1 97.44 106 GLN A CA 1
ATOM 854 C C . GLN A 1 106 ? 9.961 2.699 -7.062 1 97.44 106 GLN A C 1
ATOM 856 O O . GLN A 1 106 ? 10.062 1.497 -6.812 1 97.44 106 GLN A O 1
ATOM 861 N N . GLU A 1 107 ? 9.102 3.27 -7.852 1 97.69 107 GLU A N 1
ATOM 862 C CA . GLU A 1 107 ? 8.172 2.408 -8.578 1 97.69 107 GLU A CA 1
ATOM 863 C C . GLU A 1 107 ? 8.891 1.632 -9.68 1 97.69 107 GLU A C 1
ATOM 865 O O . GLU A 1 107 ? 9.742 2.184 -10.383 1 97.69 107 GLU A O 1
ATOM 870 N N . LEU A 1 108 ? 8.547 0.382 -9.789 1 96.81 108 LEU A N 1
ATOM 871 C CA . LEU A 1 108 ? 9.008 -0.483 -10.875 1 96.81 108 LEU A CA 1
ATOM 872 C C . LEU A 1 108 ? 7.902 -0.705 -11.898 1 96.81 108 LEU A C 1
ATOM 874 O O . LEU A 1 108 ? 6.828 -0.112 -11.805 1 96.81 108 LEU A O 1
ATOM 878 N N . ASP A 1 109 ? 8.125 -1.578 -12.914 1 94.5 109 ASP A N 1
ATOM 879 C CA . ASP A 1 109 ? 7.102 -1.911 -13.898 1 94.5 109 ASP A CA 1
ATOM 880 C C . ASP A 1 109 ? 5.945 -2.68 -13.258 1 94.5 109 ASP A C 1
ATOM 882 O O . ASP A 1 109 ? 6.168 -3.604 -12.477 1 94.5 109 ASP A O 1
ATOM 886 N N . PRO A 1 110 ? 4.77 -2.248 -13.594 1 94.88 110 PRO A N 1
ATOM 887 C CA . PRO A 1 110 ? 3.619 -2.953 -13.031 1 94.88 110 PRO A CA 1
ATOM 888 C C . PRO A 1 110 ? 3.375 -4.309 -13.688 1 94.88 110 PRO A C 1
ATOM 890 O O . PRO A 1 110 ? 3.943 -4.598 -14.742 1 94.88 110 PRO A O 1
ATOM 893 N N . PHE A 1 111 ? 2.609 -5.133 -12.969 1 95.19 111 PHE A N 1
ATOM 894 C CA . PHE A 1 111 ? 2.072 -6.371 -13.523 1 95.19 111 PHE A CA 1
ATOM 895 C C . PHE A 1 111 ? 0.561 -6.273 -13.695 1 95.19 111 PHE A C 1
ATOM 897 O O . PHE A 1 111 ? -0.131 -5.695 -12.852 1 95.19 111 PHE A O 1
ATOM 904 N N . SER A 1 112 ? 0.088 -6.75 -14.812 1 91.31 112 SER A N 1
ATOM 905 C CA . SER A 1 112 ? -1.352 -6.801 -15.039 1 91.31 112 SER A CA 1
ATOM 906 C C . SER A 1 112 ? -1.739 -8.039 -15.836 1 91.31 112 SER A C 1
ATOM 908 O O . SER A 1 112 ? -1.031 -8.43 -16.766 1 91.31 112 SER A O 1
ATOM 910 N N . ASP A 1 113 ? -2.799 -8.711 -15.508 1 83.62 113 ASP A N 1
ATOM 911 C CA . ASP A 1 113 ? -3.271 -9.852 -16.281 1 83.62 113 ASP A CA 1
ATOM 912 C C . ASP A 1 113 ? -4.477 -9.477 -17.141 1 83.62 113 ASP A C 1
ATOM 914 O O . ASP A 1 113 ? -5.035 -10.328 -17.844 1 83.62 113 ASP A O 1
ATOM 918 N N . GLY A 1 114 ? -4.879 -8.211 -16.984 1 75.56 114 GLY A N 1
ATOM 919 C CA . GLY A 1 114 ? -5.992 -7.77 -17.812 1 75.56 114 GLY A CA 1
ATOM 920 C C . GLY A 1 114 ? -5.609 -7.535 -19.25 1 75.56 114 GLY A C 1
ATOM 921 O O . GLY A 1 114 ? -4.434 -7.617 -19.609 1 75.56 114 GLY A O 1
ATOM 922 N N . PRO A 1 115 ? -6.625 -7.492 -20.156 1 64.94 115 PRO A N 1
ATOM 923 C CA . PRO A 1 115 ? -6.398 -7.34 -21.594 1 64.94 115 PRO A CA 1
ATOM 924 C C . PRO A 1 115 ? -5.402 -6.23 -21.922 1 64.94 115 PRO A C 1
ATOM 926 O O . PRO A 1 115 ? -4.668 -6.324 -22.906 1 64.94 115 PRO A O 1
ATOM 929 N N . ASP A 1 116 ? -5.422 -5.141 -21.297 1 57.44 116 ASP A N 1
ATOM 930 C CA . ASP A 1 116 ? -4.562 -4.016 -21.641 1 57.44 116 ASP A CA 1
ATOM 931 C C . ASP A 1 116 ? -3.146 -4.223 -21.109 1 57.44 116 ASP A C 1
ATOM 933 O O . ASP A 1 116 ? -2.271 -3.377 -21.312 1 57.44 116 ASP A O 1
ATOM 937 N N . GLY A 1 117 ? -2.965 -5.199 -20.328 1 52.94 117 GLY A N 1
ATOM 938 C CA . GLY A 1 117 ? -1.623 -5.453 -19.828 1 52.94 117 GLY A CA 1
ATOM 939 C C . GLY A 1 117 ? -0.631 -5.793 -20.922 1 52.94 117 GLY A C 1
ATOM 940 O O . GLY A 1 117 ? 0.521 -6.129 -20.641 1 52.94 117 GLY A O 1
ATOM 941 N N . GLU A 1 118 ? -1.094 -6.344 -22.016 1 46.41 118 GLU A N 1
ATOM 942 C CA . GLU A 1 118 ? -0.156 -6.652 -23.094 1 46.41 118 GLU A CA 1
ATOM 943 C C . GLU A 1 118 ? 0.68 -5.43 -23.469 1 46.41 118 GLU A C 1
ATOM 945 O O . GLU A 1 118 ? 0.256 -4.293 -23.25 1 46.41 118 GLU A O 1
ATOM 950 N N . GLU A 1 119 ? 1.956 -5.562 -23.703 1 44.03 119 GLU A N 1
ATOM 951 C CA . GLU A 1 119 ? 3.061 -4.758 -24.219 1 44.03 119 GLU A CA 1
ATOM 952 C C . GLU A 1 119 ? 2.582 -3.787 -25.297 1 44.03 119 GLU A C 1
ATOM 954 O O . GLU A 1 119 ? 1.932 -4.195 -26.266 1 44.03 119 GLU A O 1
ATOM 959 N N . MET A 1 120 ? 2.217 -2.578 -24.891 1 39.12 120 MET A N 1
ATOM 960 C CA . MET A 1 120 ? 2.453 -1.605 -25.953 1 39.12 120 MET A CA 1
ATOM 961 C C . MET A 1 120 ? 3.754 -1.909 -26.688 1 39.12 120 MET A C 1
ATOM 963 O O . MET A 1 120 ? 4.832 -1.526 -26.234 1 39.12 120 MET A O 1
ATOM 967 N N . ASP A 1 121 ? 3.982 -3.094 -27.109 1 38.97 121 ASP A N 1
ATOM 968 C CA . ASP A 1 121 ? 5.027 -3.27 -28.125 1 38.97 121 ASP A CA 1
ATOM 969 C C . ASP A 1 121 ? 4.984 -2.154 -29.156 1 38.97 121 ASP A C 1
ATOM 971 O O . ASP A 1 121 ? 3.928 -1.868 -29.719 1 38.97 121 ASP A O 1
ATOM 975 N N . ASP A 1 122 ? 5.848 -1.186 -29.031 1 39.59 122 ASP A N 1
ATOM 976 C CA . ASP A 1 122 ? 6.23 -0.253 -30.078 1 39.59 122 ASP A CA 1
ATOM 977 C C . ASP A 1 122 ? 6.23 -0.939 -31.453 1 39.59 122 ASP A C 1
ATOM 979 O O . ASP A 1 122 ? 7.078 -1.793 -31.719 1 39.59 122 ASP A O 1
ATOM 983 N N . GLU A 1 123 ? 5.148 -1.333 -32.062 1 37.03 123 GLU A N 1
ATOM 984 C CA . GLU A 1 123 ? 5.223 -1.461 -33.5 1 37.03 123 GLU A CA 1
ATOM 985 C C . GLU A 1 123 ? 6.02 -0.316 -34.125 1 37.03 123 GLU A C 1
ATOM 987 O O . GLU A 1 123 ? 5.547 0.821 -34.188 1 37.03 123 GLU A O 1
ATOM 992 N N . GLU A 1 124 ? 7.316 -0.216 -33.906 1 36.56 124 GLU A N 1
ATOM 993 C CA . GLU A 1 124 ? 8.125 0.505 -34.875 1 36.56 124 GLU A CA 1
ATOM 994 C C . GLU A 1 124 ? 7.762 0.095 -36.312 1 36.56 124 GLU A C 1
ATOM 996 O O . GLU A 1 124 ? 8.086 -1.015 -36.719 1 36.56 124 GLU A O 1
ATOM 1001 N N . ASP A 1 125 ? 6.555 0.322 -36.75 1 35.69 125 ASP A N 1
ATOM 1002 C CA . ASP A 1 125 ? 6.41 0.352 -38.188 1 35.69 125 ASP A CA 1
ATOM 1003 C C . ASP A 1 125 ? 7.57 1.101 -38.844 1 35.69 125 ASP A C 1
ATOM 1005 O O . ASP A 1 125 ? 7.719 2.311 -38.656 1 35.69 125 ASP A O 1
ATOM 1009 N N . TYR A 1 126 ? 8.852 0.399 -38.938 1 30.44 126 TYR A N 1
ATOM 1010 C CA . TYR A 1 126 ? 9.602 0.744 -40.125 1 30.44 126 TYR A CA 1
ATOM 1011 C C . TYR A 1 126 ? 8.859 0.29 -41.406 1 30.44 126 TYR A C 1
ATOM 1013 O O . TYR A 1 126 ? 8.148 -0.713 -41.375 1 30.44 126 TYR A O 1
ATOM 1021 N N . MET B 1 1 ? 33.625 -67.438 -26.141 1 32.97 1 MET B N 1
ATOM 1022 C CA . MET B 1 1 ? 34.094 -66.188 -25.547 1 32.97 1 MET B CA 1
ATOM 1023 C C . MET B 1 1 ? 33.031 -65.125 -25.688 1 32.97 1 MET B C 1
ATOM 1025 O O . MET B 1 1 ? 32.812 -64.562 -26.781 1 32.97 1 MET B O 1
ATOM 1029 N N . ALA B 1 2 ? 31.859 -65.375 -24.953 1 44.06 2 ALA B N 1
ATOM 1030 C CA . ALA B 1 2 ? 30.578 -64.688 -24.922 1 44.06 2 ALA B CA 1
ATOM 1031 C C . ALA B 1 2 ? 30.734 -63.219 -24.516 1 44.06 2 ALA B C 1
ATOM 1033 O O . ALA B 1 2 ? 31.266 -62.938 -23.438 1 44.06 2 ALA B O 1
ATOM 1034 N N . THR B 1 3 ? 31.109 -62.375 -25.531 1 42.94 3 THR B N 1
ATOM 1035 C CA . THR B 1 3 ? 31.234 -60.906 -25.359 1 42.94 3 THR B CA 1
ATOM 1036 C C . THR B 1 3 ? 29.984 -60.344 -24.734 1 42.94 3 THR B C 1
ATOM 1038 O O . THR B 1 3 ? 28.891 -60.438 -25.297 1 42.94 3 THR B O 1
ATOM 1041 N N . GLU B 1 4 ? 29.859 -60.438 -23.375 1 39.75 4 GLU B N 1
ATOM 1042 C CA . GLU B 1 4 ? 28.875 -59.812 -22.5 1 39.75 4 GLU B CA 1
ATOM 1043 C C . GLU B 1 4 ? 28.719 -58.344 -22.812 1 39.75 4 GLU B C 1
ATOM 1045 O O . GLU B 1 4 ? 29.703 -57.594 -22.781 1 39.75 4 GLU B O 1
ATOM 1050 N N . ASN B 1 5 ? 27.859 -58.031 -23.812 1 40.53 5 ASN B N 1
ATOM 1051 C CA . ASN B 1 5 ? 27.359 -56.688 -24.109 1 40.53 5 ASN B CA 1
ATOM 1052 C C . ASN B 1 5 ? 26.953 -55.938 -22.859 1 40.53 5 ASN B C 1
ATOM 1054 O O . ASN B 1 5 ? 26.016 -56.312 -22.156 1 40.53 5 ASN B O 1
ATOM 1058 N N . GLU B 1 6 ? 27.938 -55.344 -22.141 1 41.66 6 GLU B N 1
ATOM 1059 C CA . GLU B 1 6 ? 27.734 -54.375 -21.062 1 41.66 6 GLU B CA 1
ATOM 1060 C C . GLU B 1 6 ? 26.719 -53.312 -21.469 1 41.66 6 GLU B C 1
ATOM 1062 O O . GLU B 1 6 ? 26.953 -52.562 -22.406 1 41.66 6 GLU B O 1
ATOM 1067 N N . ASN B 1 7 ? 25.422 -53.719 -21.609 1 42.72 7 ASN B N 1
ATOM 1068 C CA . ASN B 1 7 ? 24.359 -52.719 -21.656 1 42.72 7 ASN B CA 1
ATOM 1069 C C . ASN B 1 7 ? 24.594 -51.594 -20.656 1 42.72 7 ASN B C 1
ATOM 1071 O O . ASN B 1 7 ? 24.562 -51.812 -19.438 1 42.72 7 ASN B O 1
ATOM 1075 N N . GLU B 1 8 ? 25.453 -50.594 -21 1 40.09 8 GLU B N 1
ATOM 1076 C CA . GLU B 1 8 ? 25.562 -49.312 -20.328 1 40.09 8 GLU B CA 1
ATOM 1077 C C . GLU B 1 8 ? 24.188 -48.75 -19.984 1 40.09 8 GLU B C 1
ATOM 1079 O O . GLU B 1 8 ? 23.375 -48.5 -20.875 1 40.09 8 GLU B O 1
ATOM 1084 N N . ASN B 1 9 ? 23.531 -49.219 -18.953 1 41.22 9 ASN B N 1
ATOM 1085 C CA . ASN B 1 9 ? 22.453 -48.531 -18.266 1 41.22 9 ASN B CA 1
ATOM 1086 C C . ASN B 1 9 ? 22.734 -47.031 -18.172 1 41.22 9 ASN B C 1
ATOM 1088 O O . ASN B 1 9 ? 23.562 -46.594 -17.359 1 41.22 9 ASN B O 1
ATOM 1092 N N . GLU B 1 10 ? 22.875 -46.312 -19.281 1 39.41 10 GLU B N 1
ATOM 1093 C CA . GLU B 1 10 ? 22.734 -44.844 -19.172 1 39.41 10 GLU B CA 1
ATOM 1094 C C . GLU B 1 10 ? 21.562 -44.469 -18.25 1 39.41 10 GLU B C 1
ATOM 1096 O O . GLU B 1 10 ? 20.406 -44.719 -18.578 1 39.41 10 GLU B O 1
ATOM 1101 N N . GLU B 1 11 ? 21.656 -44.719 -16.984 1 41 11 GLU B N 1
ATOM 1102 C CA . GLU B 1 11 ? 20.797 -44.031 -16.031 1 41 11 GLU B CA 1
ATOM 1103 C C . GLU B 1 11 ? 20.531 -42.594 -16.469 1 41 11 GLU B C 1
ATOM 1105 O O . GLU B 1 11 ? 21.453 -41.781 -16.562 1 41 11 GLU B O 1
ATOM 1110 N N . ALA B 1 12 ? 19.656 -42.375 -17.375 1 43.81 12 ALA B N 1
ATOM 1111 C CA . ALA B 1 12 ? 19.016 -41.062 -17.531 1 43.81 12 ALA B CA 1
ATOM 1112 C C . ALA B 1 12 ? 18.891 -40.344 -16.203 1 43.81 12 ALA B C 1
ATOM 1114 O O . ALA B 1 12 ? 18.109 -40.781 -15.344 1 43.81 12 ALA B O 1
ATOM 1115 N N . ALA B 1 13 ? 19.938 -39.906 -15.641 1 43.44 13 ALA B N 1
ATOM 1116 C CA . ALA B 1 13 ? 19.734 -38.875 -14.641 1 43.44 13 ALA B CA 1
ATOM 1117 C C . ALA B 1 13 ? 18.609 -37.938 -15.055 1 43.44 13 ALA B C 1
ATOM 1119 O O . ALA B 1 13 ? 18.734 -37.188 -16.031 1 43.44 1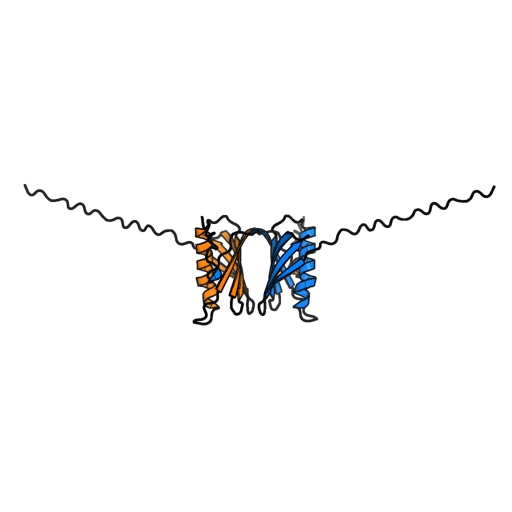3 ALA B O 1
ATOM 1120 N N . GLU B 1 14 ? 17.391 -38.281 -15.078 1 45.44 14 GLU B N 1
ATOM 1121 C CA . GLU B 1 14 ? 16.344 -37.281 -15 1 45.44 14 GLU B CA 1
ATOM 1122 C C . GLU B 1 14 ? 16.812 -36.062 -14.203 1 45.44 14 GLU B C 1
ATOM 1124 O O . GLU B 1 14 ? 17.047 -36.156 -13 1 45.44 14 GLU B O 1
ATOM 1129 N N . LYS B 1 15 ? 17.828 -35.312 -14.641 1 48.03 15 LYS B N 1
ATOM 1130 C CA . LYS B 1 15 ? 17.984 -33.969 -14.125 1 48.03 15 LYS B CA 1
ATOM 1131 C C . LYS B 1 15 ? 16.641 -33.375 -13.68 1 48.03 15 LYS B C 1
ATOM 1133 O O . LYS B 1 15 ? 15.773 -33.125 -14.516 1 48.03 15 LYS B O 1
ATOM 1138 N N . SER B 1 16 ? 16.062 -33.781 -12.625 1 45.03 16 SER B N 1
ATOM 1139 C CA . SER B 1 16 ? 15.094 -32.938 -11.93 1 45.03 16 SER B CA 1
ATOM 1140 C C . SER B 1 16 ? 15.438 -31.469 -12.039 1 45.03 16 SER B C 1
ATOM 1142 O O . SER B 1 16 ? 16.281 -30.969 -11.297 1 45.03 16 SER B O 1
ATOM 1144 N N . ASP B 1 17 ? 15.844 -30.906 -13.102 1 47.78 17 ASP B N 1
ATOM 1145 C CA . ASP B 1 17 ? 15.805 -29.453 -13.32 1 47.78 17 ASP B CA 1
ATOM 1146 C C . ASP B 1 17 ? 14.672 -28.812 -12.523 1 47.78 17 ASP B C 1
ATOM 1148 O O . ASP B 1 17 ? 13.562 -28.656 -13.031 1 47.78 17 ASP B O 1
ATOM 1152 N N . GLU B 1 18 ? 14.234 -29.234 -11.328 1 49.84 18 GLU B N 1
ATOM 1153 C CA . GLU B 1 18 ? 13.297 -28.531 -10.453 1 49.84 18 GLU B CA 1
ATOM 1154 C C . GLU B 1 18 ? 13.633 -27.047 -10.352 1 49.84 18 GLU B C 1
ATOM 1156 O O . GLU B 1 18 ? 14.664 -26.672 -9.781 1 49.84 18 GLU B O 1
ATOM 1161 N N . THR B 1 19 ? 13.602 -26.281 -11.375 1 55.62 19 THR B N 1
ATOM 1162 C CA . THR B 1 19 ? 13.648 -24.828 -11.188 1 55.62 19 THR B CA 1
ATOM 1163 C C . THR B 1 19 ? 13.086 -24.453 -9.82 1 55.62 19 THR B C 1
ATOM 1165 O O . THR B 1 19 ? 11.961 -24.812 -9.484 1 55.62 19 THR B O 1
ATOM 1168 N N . PRO B 1 20 ? 13.883 -24.266 -8.859 1 61.66 20 PRO B N 1
ATOM 1169 C CA . PRO B 1 20 ? 13.406 -23.953 -7.504 1 61.66 20 PRO B CA 1
ATOM 1170 C C . PRO B 1 20 ? 12.211 -23 -7.504 1 61.66 20 PRO B C 1
ATOM 1172 O O . PRO B 1 20 ? 12.195 -22.016 -8.234 1 61.66 20 PRO B O 1
ATOM 1175 N N . SER B 1 21 ? 11.016 -23.469 -7.207 1 74.56 21 SER B N 1
ATOM 1176 C CA . SER B 1 21 ? 9.742 -22.766 -7.098 1 74.56 21 SER B CA 1
ATOM 1177 C C . SER B 1 21 ? 9.836 -21.609 -6.109 1 74.56 21 SER B C 1
ATOM 1179 O O . SER B 1 21 ? 10.484 -21.719 -5.066 1 74.56 21 SER B O 1
ATOM 1181 N N . PHE B 1 22 ? 9.727 -20.375 -6.566 1 85.69 22 PHE B N 1
ATOM 1182 C CA . PHE B 1 22 ? 9.648 -19.203 -5.688 1 85.69 22 PHE B CA 1
ATOM 1183 C C . PHE B 1 22 ? 8.664 -19.453 -4.551 1 85.69 22 PHE B C 1
ATOM 1185 O O . PHE B 1 22 ? 7.508 -19.812 -4.789 1 85.69 22 PHE B O 1
ATOM 1192 N N . THR B 1 23 ? 9.203 -19.5 -3.262 1 92.94 23 THR B N 1
ATOM 1193 C CA . THR B 1 23 ? 8.32 -19.688 -2.119 1 92.94 23 THR B CA 1
ATOM 1194 C C . THR B 1 23 ? 8.328 -18.453 -1.221 1 92.94 23 THR B C 1
ATOM 1196 O O . THR B 1 23 ? 9.375 -17.859 -0.978 1 92.94 23 THR B O 1
ATOM 1199 N N . ALA B 1 24 ? 7.207 -18.094 -0.823 1 96.88 24 ALA B N 1
ATOM 1200 C CA . ALA B 1 24 ? 7.027 -17 0.141 1 96.88 24 ALA B CA 1
ATOM 1201 C C . ALA B 1 24 ? 5.824 -17.266 1.04 1 96.88 24 ALA B C 1
ATOM 1203 O O . ALA B 1 24 ? 4.906 -18 0.665 1 96.88 24 ALA B O 1
ATOM 1204 N N . ARG B 1 25 ? 5.922 -16.812 2.219 1 97.69 25 ARG B N 1
ATOM 1205 C CA . ARG B 1 25 ? 4.816 -16.875 3.17 1 97.69 25 ARG B CA 1
ATOM 1206 C C . ARG B 1 25 ? 4.133 -15.516 3.312 1 97.69 25 ARG B C 1
ATOM 1208 O O . ARG B 1 25 ? 4.805 -14.484 3.434 1 97.69 25 ARG B O 1
ATOM 1215 N N . LEU B 1 26 ? 2.881 -15.586 3.223 1 98.25 26 LEU B N 1
ATOM 1216 C CA . LEU B 1 26 ? 2.078 -14.375 3.383 1 98.25 26 LEU B CA 1
ATOM 1217 C C . LEU B 1 26 ? 1.369 -14.367 4.734 1 98.25 26 LEU B C 1
ATOM 1219 O O . LEU B 1 26 ? 0.649 -15.312 5.066 1 98.25 26 LEU B O 1
ATOM 1223 N N . VAL B 1 27 ? 1.55 -13.289 5.531 1 98.38 27 VAL B N 1
ATOM 1224 C CA . VAL B 1 27 ? 0.879 -13.125 6.82 1 98.38 27 VAL B CA 1
ATOM 1225 C C . VAL B 1 27 ? -0.017 -11.891 6.789 1 98.38 27 VAL B C 1
ATOM 1227 O O . VAL B 1 27 ? 0.471 -10.766 6.66 1 98.38 27 VAL B O 1
ATOM 1230 N N . ARG B 1 28 ? -1.35 -12.172 6.918 1 98.31 28 ARG B N 1
ATOM 1231 C CA . ARG B 1 28 ? -2.281 -11.047 6.887 1 98.31 28 ARG B CA 1
ATOM 1232 C C . ARG B 1 28 ? -2.188 -10.227 8.164 1 98.31 28 ARG B C 1
ATOM 1234 O O . ARG B 1 28 ? -2.252 -10.773 9.273 1 98.31 28 ARG B O 1
ATOM 1241 N N . VAL B 1 29 ? -2.121 -8.867 8.023 1 97.88 29 VAL B N 1
ATOM 1242 C CA . VAL B 1 29 ? -2.012 -8.023 9.211 1 97.88 29 VAL B CA 1
ATOM 1243 C C . VAL B 1 29 ? -3.178 -7.043 9.258 1 97.88 29 VAL B C 1
ATOM 1245 O O . VAL B 1 29 ? -3.451 -6.441 10.297 1 97.88 29 VAL B O 1
ATOM 1248 N N . VAL B 1 30 ? -3.834 -6.801 8.188 1 97.38 30 VAL B N 1
ATOM 1249 C CA . VAL B 1 30 ? -5.016 -5.949 8.102 1 97.38 30 VAL B CA 1
ATOM 1250 C C . VAL B 1 30 ? -6.094 -6.645 7.27 1 97.38 30 VAL B C 1
ATOM 1252 O O . VAL B 1 30 ? -5.797 -7.25 6.238 1 97.38 30 VAL B O 1
ATOM 1255 N N . ARG B 1 31 ? -7.34 -6.59 7.695 1 96.94 31 ARG B N 1
ATOM 1256 C CA . ARG B 1 31 ? -8.492 -7.027 6.918 1 96.94 31 ARG B CA 1
ATOM 1257 C C . ARG B 1 31 ? -9.664 -6.07 7.09 1 96.94 31 ARG B C 1
ATOM 1259 O O . ARG B 1 31 ? -10.039 -5.734 8.219 1 96.94 31 ARG B O 1
ATOM 1266 N N . THR B 1 32 ? -10.125 -5.539 6.027 1 95.56 32 THR B N 1
ATOM 1267 C CA . THR B 1 32 ? -11.398 -4.824 5.969 1 95.56 32 THR B CA 1
ATOM 1268 C C . THR B 1 32 ? -12.406 -5.582 5.109 1 95.56 32 THR B C 1
ATOM 1270 O O . THR B 1 32 ? -12.141 -6.703 4.676 1 95.56 32 THR B O 1
ATOM 1273 N N . GLU B 1 33 ? -13.539 -4.992 4.852 1 93.88 33 GLU B N 1
ATOM 1274 C CA . GLU B 1 33 ? -14.539 -5.637 4.008 1 93.88 33 GLU B CA 1
ATOM 1275 C C . GLU B 1 33 ? -14.031 -5.801 2.578 1 93.88 33 GLU B C 1
ATOM 1277 O O . GLU B 1 33 ? -14.391 -6.762 1.894 1 93.88 33 GLU B O 1
ATOM 1282 N N . SER B 1 34 ? -13.148 -4.871 2.139 1 95.19 34 SER B N 1
ATOM 1283 C CA . SER B 1 34 ? -12.781 -4.906 0.726 1 95.19 34 SER B CA 1
ATOM 1284 C C . SER B 1 34 ? -11.289 -4.645 0.531 1 95.19 34 SER B C 1
ATOM 1286 O O . SER B 1 34 ? -10.875 -4.148 -0.517 1 95.19 34 SER B O 1
ATOM 1288 N N . SER B 1 35 ? -10.492 -4.949 1.572 1 96.81 35 SER B N 1
ATOM 1289 C CA . SER B 1 35 ? -9.055 -4.805 1.407 1 96.81 35 SER B CA 1
ATOM 1290 C C . SER B 1 35 ? -8.289 -5.613 2.451 1 96.81 35 SER B C 1
ATOM 1292 O O . SER B 1 35 ? -8.844 -5.961 3.498 1 96.81 35 SER B O 1
ATOM 1294 N N . GLU B 1 36 ? -7.098 -5.914 2.141 1 98.12 36 GLU B N 1
ATOM 1295 C CA . GLU B 1 36 ? -6.211 -6.664 3.025 1 98.12 36 GLU B CA 1
ATOM 1296 C C . GLU B 1 36 ? -4.762 -6.219 2.855 1 98.12 36 GLU B C 1
ATOM 1298 O O . GLU B 1 36 ? -4.379 -5.715 1.798 1 98.12 36 GLU B O 1
ATOM 1303 N N . VAL B 1 37 ? -4.004 -6.418 3.953 1 98.75 37 VAL B N 1
ATOM 1304 C CA . VAL B 1 37 ? -2.562 -6.195 3.924 1 98.75 37 VAL B CA 1
ATOM 1305 C C . VAL B 1 37 ? -1.835 -7.441 4.418 1 98.75 37 VAL B C 1
ATOM 1307 O O . VAL B 1 37 ? -2.203 -8.016 5.445 1 98.75 37 VAL B O 1
ATOM 1310 N N . TYR B 1 38 ? -0.781 -7.824 3.646 1 98.75 38 TYR B N 1
ATOM 1311 C CA . TYR B 1 38 ? 0.043 -8.961 4.031 1 98.75 38 TYR B CA 1
ATOM 1312 C C . TYR B 1 38 ? 1.508 -8.562 4.152 1 98.75 38 TYR B C 1
ATOM 1314 O O . TYR B 1 38 ? 2.027 -7.82 3.316 1 98.75 38 TYR B O 1
ATOM 1322 N N . ILE B 1 39 ? 2.156 -9.086 5.148 1 98.75 39 ILE B N 1
ATOM 1323 C CA . ILE B 1 39 ? 3.615 -9.102 5.168 1 98.75 39 ILE B CA 1
ATOM 1324 C C . ILE B 1 39 ? 4.129 -10.344 4.445 1 98.75 39 ILE B C 1
ATOM 1326 O O . ILE B 1 39 ? 3.592 -11.438 4.625 1 98.75 39 ILE B O 1
ATOM 1330 N N . ILE B 1 40 ? 5.152 -10.148 3.662 1 98.62 40 ILE B N 1
ATOM 1331 C CA . ILE B 1 40 ? 5.715 -11.227 2.857 1 98.62 40 ILE B CA 1
ATOM 1332 C C . ILE B 1 40 ? 7.051 -11.664 3.447 1 98.62 40 ILE B C 1
ATOM 1334 O O . ILE B 1 40 ? 7.953 -10.844 3.643 1 98.62 40 ILE B O 1
ATOM 1338 N N . TRP B 1 41 ? 7.141 -12.938 3.668 1 98.12 41 TRP B N 1
ATOM 1339 C CA . TRP B 1 41 ? 8.359 -13.523 4.215 1 98.12 41 TRP B CA 1
ATOM 1340 C C . TRP B 1 41 ? 8.969 -14.531 3.24 1 98.12 41 TRP B C 1
ATOM 1342 O O . TRP B 1 41 ? 8.25 -15.312 2.615 1 98.12 41 TRP B O 1
ATOM 1352 N N . GLN B 1 42 ? 10.188 -14.461 3.055 1 95.81 42 GLN B N 1
ATOM 1353 C CA . GLN B 1 42 ? 10.953 -15.477 2.336 1 95.81 42 GLN B CA 1
ATOM 1354 C C . GLN B 1 42 ? 12.102 -16 3.189 1 95.81 42 GLN B C 1
ATOM 1356 O O . GLN B 1 42 ? 12.945 -15.234 3.643 1 95.81 42 GLN B O 1
ATOM 1361 N N . ASP B 1 43 ? 12.148 -17.344 3.441 1 91.56 43 ASP B N 1
ATOM 1362 C CA . ASP B 1 43 ? 13.18 -17.984 4.254 1 91.56 43 ASP B CA 1
ATOM 1363 C C . ASP B 1 43 ? 13.352 -17.266 5.59 1 91.56 43 ASP B C 1
ATOM 1365 O O . ASP B 1 43 ? 14.469 -16.922 5.98 1 91.56 43 ASP B O 1
ATOM 1369 N N . ASP B 1 44 ? 12.289 -16.766 6.305 1 92.06 44 ASP B N 1
ATOM 1370 C CA . ASP B 1 44 ? 12.203 -16.172 7.637 1 92.06 44 ASP B CA 1
ATOM 1371 C C . ASP B 1 44 ? 12.719 -14.727 7.629 1 92.06 44 ASP B C 1
ATOM 1373 O O . ASP B 1 44 ? 13.062 -14.18 8.68 1 92.06 44 ASP B O 1
ATOM 1377 N N . VAL B 1 45 ? 12.922 -14.219 6.43 1 95.38 45 VAL B N 1
ATOM 1378 C CA . VAL B 1 45 ? 13.281 -12.812 6.285 1 95.38 45 VAL B CA 1
ATOM 1379 C C . VAL B 1 45 ? 12.133 -12.047 5.629 1 95.38 45 VAL B C 1
ATOM 1381 O O . VAL B 1 45 ? 11.516 -12.539 4.684 1 95.38 45 VAL B O 1
ATOM 1384 N N . ARG B 1 46 ? 11.9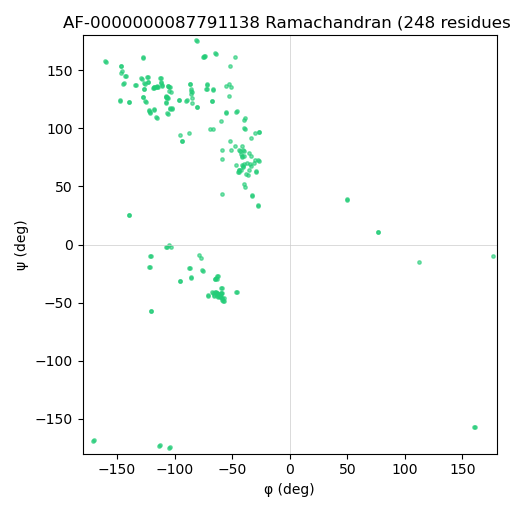53 -10.914 6.156 1 97.12 46 ARG B N 1
ATOM 1385 C CA . ARG B 1 46 ? 10.906 -10.086 5.574 1 97.12 46 ARG B CA 1
ATOM 1386 C C . ARG B 1 46 ? 11.273 -9.648 4.16 1 97.12 46 ARG B C 1
ATOM 1388 O O . ARG B 1 46 ? 12.336 -9.062 3.941 1 97.12 46 ARG B O 1
ATOM 1395 N N . LEU B 1 47 ? 10.438 -9.938 3.205 1 98.12 47 LEU B N 1
ATOM 1396 C CA . LEU B 1 47 ? 10.641 -9.602 1.8 1 98.12 47 LEU B CA 1
ATOM 1397 C C . LEU B 1 47 ? 9.93 -8.297 1.444 1 98.12 47 LEU B C 1
ATOM 1399 O O . LEU B 1 47 ? 10.359 -7.578 0.538 1 98.12 47 LEU B O 1
ATOM 1403 N N . GLY B 1 48 ? 8.859 -8.023 2.066 1 98.25 48 GLY B N 1
ATOM 1404 C CA . GLY B 1 48 ? 8.078 -6.836 1.762 1 98.25 48 GLY B CA 1
ATOM 1405 C C . GLY B 1 48 ? 6.648 -6.914 2.256 1 98.25 48 GLY B C 1
ATOM 1406 O O . GLY B 1 48 ? 6.367 -7.582 3.252 1 98.25 48 GLY B O 1
ATOM 1407 N N . GLN B 1 49 ? 5.816 -6.117 1.62 1 98.75 49 GLN B N 1
ATOM 1408 C CA . GLN B 1 49 ? 4.406 -5.973 1.971 1 98.75 49 GLN B CA 1
ATOM 1409 C C . GLN B 1 49 ? 3.543 -5.812 0.723 1 98.75 49 GLN B C 1
ATOM 1411 O O . GLN B 1 49 ? 3.98 -5.223 -0.269 1 98.75 49 GLN B O 1
ATOM 1416 N N . VAL B 1 50 ? 2.33 -6.371 0.767 1 98.88 50 VAL B N 1
ATOM 1417 C CA . VAL B 1 50 ? 1.394 -6.129 -0.325 1 98.88 50 VAL B CA 1
ATOM 1418 C C . VAL B 1 50 ? 0.064 -5.629 0.235 1 98.88 50 VAL B C 1
ATOM 1420 O O . VAL B 1 50 ? -0.462 -6.191 1.198 1 98.88 50 VAL B O 1
ATOM 1423 N N . ASP B 1 51 ? -0.435 -4.531 -0.238 1 98.88 51 ASP B N 1
ATOM 1424 C CA . ASP B 1 51 ? -1.766 -3.982 0.001 1 98.88 51 ASP B CA 1
ATOM 1425 C C . ASP B 1 51 ? -2.725 -4.355 -1.128 1 98.88 51 ASP B C 1
ATOM 1427 O O . ASP B 1 51 ? -2.455 -4.074 -2.297 1 98.88 51 ASP B O 1
ATOM 1431 N N . LEU B 1 52 ? -3.82 -4.961 -0.811 1 98.44 52 LEU B N 1
ATOM 1432 C CA . LEU B 1 52 ? -4.797 -5.379 -1.812 1 98.44 52 LEU B CA 1
ATOM 1433 C C . LEU B 1 52 ? -6.113 -4.633 -1.633 1 98.44 52 LEU B C 1
ATOM 1435 O O . LEU B 1 52 ? -6.598 -4.48 -0.509 1 98.44 52 LEU B O 1
ATOM 1439 N N . HIS B 1 53 ? -6.676 -4.18 -2.67 1 97.5 53 HIS B N 1
ATOM 1440 C CA . HIS B 1 53 ? -7.973 -3.52 -2.754 1 97.5 53 HIS B CA 1
ATOM 1441 C C . HIS B 1 53 ? -8.898 -4.25 -3.717 1 97.5 53 HIS B C 1
ATOM 1443 O O . HIS B 1 53 ? -8.641 -4.301 -4.922 1 97.5 53 HIS B O 1
ATOM 1449 N N . PHE B 1 54 ? -9.945 -4.766 -3.166 1 95.38 54 PHE B N 1
ATOM 1450 C CA . PHE B 1 54 ? -10.859 -5.609 -3.936 1 95.38 54 PHE B CA 1
ATOM 1451 C C . PHE B 1 54 ? -12.008 -4.785 -4.5 1 95.38 54 PHE B C 1
ATOM 1453 O O . PHE B 1 54 ? -13.039 -4.617 -3.848 1 95.38 54 PHE B O 1
ATOM 1460 N N . GLY B 1 55 ? -11.742 -4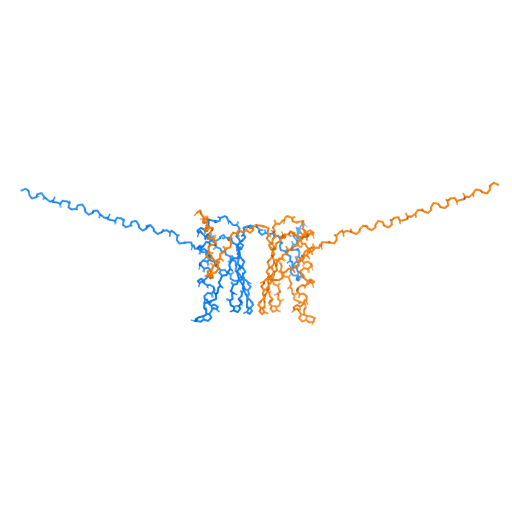.258 -5.711 1 91.06 55 GLY B N 1
ATOM 1461 C CA . GLY B 1 55 ? -12.789 -3.521 -6.402 1 91.06 55 GLY B CA 1
ATOM 1462 C C . GLY B 1 55 ? -13.781 -4.422 -7.121 1 91.06 55 GLY B C 1
ATOM 1463 O O . GLY B 1 55 ? -13.617 -5.645 -7.137 1 91.06 55 GLY B O 1
ATOM 1464 N N . TRP B 1 56 ? -14.797 -3.779 -7.695 1 84 56 TRP B N 1
ATOM 1465 C CA . TRP B 1 56 ? -15.875 -4.52 -8.344 1 84 56 TRP B CA 1
ATOM 1466 C C . TRP B 1 56 ? -15.367 -5.234 -9.594 1 84 56 TRP B C 1
ATOM 1468 O O . TRP B 1 56 ? -15.641 -6.422 -9.789 1 84 56 TRP B O 1
ATOM 1478 N N . ASP B 1 57 ? -14.516 -4.617 -10.398 1 82.56 57 ASP B N 1
ATOM 1479 C CA . ASP B 1 57 ? -14.109 -5.191 -11.672 1 82.56 57 ASP B CA 1
ATOM 1480 C C . ASP B 1 57 ? -12.594 -5.383 -11.734 1 82.56 57 ASP B C 1
ATOM 1482 O O . ASP B 1 57 ? -12.086 -6.023 -12.656 1 82.56 57 ASP B O 1
ATOM 1486 N N . LEU B 1 58 ? -11.977 -4.812 -10.742 1 90.31 58 LEU B N 1
ATOM 1487 C CA . LEU B 1 58 ? -10.523 -4.809 -10.781 1 90.31 58 LEU B CA 1
ATOM 1488 C C . LEU B 1 58 ? -9.945 -4.895 -9.367 1 90.31 58 LEU B C 1
ATOM 1490 O O . LEU B 1 58 ? -10.383 -4.168 -8.469 1 90.31 58 LEU B O 1
ATOM 1494 N N . ILE B 1 59 ? -9.148 -5.867 -9.211 1 95 59 ILE B N 1
ATOM 1495 C CA . ILE B 1 59 ? -8.375 -5.941 -7.977 1 95 59 ILE B CA 1
ATOM 1496 C C . ILE B 1 59 ? -7.051 -5.207 -8.148 1 95 59 ILE B C 1
ATOM 1498 O O . ILE B 1 59 ? -6.301 -5.484 -9.094 1 95 59 ILE B O 1
ATOM 1502 N N . HIS B 1 60 ? -6.793 -4.254 -7.305 1 96.88 60 HIS B N 1
ATOM 1503 C CA . HIS B 1 60 ? -5.543 -3.508 -7.305 1 96.88 60 HIS B CA 1
ATOM 1504 C C . HIS B 1 60 ? -4.633 -3.955 -6.164 1 96.88 60 HIS B C 1
ATOM 1506 O O . HIS B 1 60 ? -5.086 -4.125 -5.031 1 96.88 60 HIS B O 1
ATOM 1512 N N . ALA B 1 61 ? -3.369 -4.133 -6.473 1 98.31 61 ALA B N 1
ATOM 1513 C CA . ALA B 1 61 ? -2.383 -4.422 -5.438 1 98.31 61 ALA B CA 1
ATOM 1514 C C . ALA B 1 61 ? -1.214 -3.443 -5.504 1 98.31 61 ALA B C 1
ATOM 1516 O O . ALA B 1 61 ? -0.781 -3.059 -6.594 1 98.31 61 ALA B O 1
ATOM 1517 N N . THR B 1 62 ? -0.731 -2.977 -4.422 1 98.81 62 THR B N 1
ATOM 1518 C CA . THR B 1 62 ? 0.554 -2.303 -4.273 1 98.81 62 THR B CA 1
ATOM 1519 C C . THR B 1 62 ? 1.561 -3.209 -3.57 1 98.81 62 THR B C 1
ATOM 1521 O O . THR B 1 62 ? 1.392 -3.541 -2.395 1 98.81 62 THR B O 1
ATOM 1524 N N . LEU B 1 63 ? 2.562 -3.607 -4.293 1 98.75 63 LEU B N 1
ATOM 1525 C CA . LEU B 1 63 ? 3.6 -4.5 -3.791 1 98.75 63 LEU B CA 1
ATOM 1526 C C . LEU B 1 63 ? 4.871 -3.725 -3.457 1 98.75 63 LEU B C 1
ATOM 1528 O O . LEU B 1 63 ? 5.465 -3.092 -4.332 1 98.75 63 LEU B O 1
ATOM 1532 N N . MET B 1 64 ? 5.242 -3.738 -2.195 1 98.75 64 MET B N 1
ATOM 1533 C CA . MET B 1 64 ? 6.484 -3.125 -1.731 1 98.75 64 MET B CA 1
ATOM 1534 C C . MET B 1 64 ? 7.543 -4.184 -1.445 1 98.75 64 MET B C 1
ATOM 1536 O O . MET B 1 64 ? 7.371 -5.012 -0.55 1 98.75 64 MET B O 1
ATOM 1540 N N . LEU B 1 65 ? 8.602 -4.102 -2.184 1 98.69 65 LEU B N 1
ATOM 1541 C CA . LEU B 1 65 ? 9.695 -5.055 -2.029 1 98.69 65 LEU B CA 1
ATOM 1542 C C . LEU B 1 65 ? 10.883 -4.414 -1.321 1 98.69 65 LEU B C 1
ATOM 1544 O O . LEU B 1 65 ? 11.297 -3.307 -1.678 1 98.69 65 LEU B O 1
ATOM 1548 N N . GLU B 1 66 ? 11.453 -5.102 -0.406 1 98.25 66 GLU B N 1
ATOM 1549 C CA . GLU B 1 66 ? 12.578 -4.57 0.354 1 98.25 66 GLU B CA 1
ATOM 1550 C C . GLU B 1 66 ? 13.891 -5.223 -0.075 1 98.25 66 GLU B C 1
ATOM 1552 O O . GLU B 1 66 ? 14.961 -4.867 0.428 1 98.25 66 GLU B O 1
ATOM 1557 N N . LYS B 1 67 ? 13.828 -6.156 -0.989 1 96.06 67 LYS B N 1
ATOM 1558 C CA . LYS B 1 67 ? 14.977 -6.801 -1.614 1 96.06 67 LYS B CA 1
ATOM 1559 C C . LYS B 1 67 ? 14.883 -6.742 -3.137 1 96.06 67 LYS B C 1
ATOM 1561 O O . LYS B 1 67 ? 13.789 -6.598 -3.689 1 96.06 67 LYS B O 1
ATOM 1566 N N . ASP B 1 68 ? 16.062 -6.938 -3.707 1 95.44 68 ASP B N 1
ATOM 1567 C CA . ASP B 1 68 ? 16.094 -6.988 -5.164 1 95.44 68 ASP B CA 1
ATOM 1568 C C . ASP B 1 68 ? 15.656 -8.359 -5.676 1 95.44 68 ASP B C 1
ATOM 1570 O O . ASP B 1 68 ? 16.25 -9.375 -5.316 1 95.44 68 ASP B O 1
ATOM 1574 N N . LEU B 1 69 ? 14.625 -8.344 -6.391 1 96.06 69 LEU B N 1
ATOM 1575 C CA . LEU B 1 69 ? 14.164 -9.531 -7.102 1 96.06 69 LEU B CA 1
ATOM 1576 C C . LEU B 1 69 ? 14.297 -9.352 -8.609 1 96.06 69 LEU B C 1
ATOM 1578 O O . LEU B 1 69 ? 14.102 -8.242 -9.125 1 96.06 69 LEU B O 1
ATOM 1582 N N . THR B 1 70 ? 14.633 -10.398 -9.258 1 95.12 70 THR B N 1
ATOM 1583 C CA . THR B 1 70 ? 14.562 -10.359 -10.719 1 95.12 70 THR B CA 1
ATOM 1584 C C . THR B 1 70 ? 13.125 -10.203 -11.188 1 95.12 70 THR B C 1
ATOM 1586 O O . THR B 1 70 ? 12.188 -10.391 -10.406 1 95.12 70 THR B O 1
ATOM 1589 N N . THR B 1 71 ? 12.953 -9.836 -12.461 1 94.31 71 THR B N 1
ATOM 1590 C CA . THR B 1 71 ? 11.609 -9.703 -13.023 1 94.31 71 THR B CA 1
ATOM 1591 C C . THR B 1 71 ? 10.859 -11.023 -12.945 1 94.31 71 THR B C 1
ATOM 1593 O O . THR B 1 71 ? 9.648 -11.047 -12.68 1 94.31 71 THR B O 1
ATOM 1596 N N . GLU B 1 72 ? 11.602 -12.117 -13.164 1 95 72 GLU B N 1
ATOM 1597 C CA . GLU B 1 72 ? 10.992 -13.438 -13.086 1 95 72 GLU B CA 1
ATOM 1598 C C . GLU B 1 72 ? 10.539 -13.75 -11.664 1 95 72 GLU B C 1
ATOM 1600 O O . GLU B 1 72 ? 9.438 -14.281 -11.461 1 95 72 GLU B O 1
ATOM 1605 N N . GLN B 1 73 ? 11.344 -13.445 -10.688 1 96.12 73 GLN B N 1
ATOM 1606 C CA . GLN B 1 73 ? 10.992 -13.68 -9.289 1 96.12 73 GLN B CA 1
ATOM 1607 C C . GLN B 1 73 ? 9.797 -12.82 -8.875 1 96.12 73 GLN B C 1
ATOM 1609 O O . GLN B 1 73 ? 8.953 -13.266 -8.094 1 96.12 73 GLN B O 1
ATOM 1614 N N . GLN B 1 74 ? 9.781 -11.57 -9.328 1 97.06 74 GLN B N 1
ATOM 1615 C CA . GLN B 1 74 ? 8.641 -10.703 -9.07 1 97.06 74 GLN B CA 1
ATOM 1616 C C . GLN B 1 74 ? 7.355 -11.312 -9.633 1 97.06 74 GLN B C 1
ATOM 1618 O O . GLN B 1 74 ? 6.324 -11.336 -8.961 1 97.06 74 GLN B O 1
ATOM 1623 N N . ALA B 1 75 ? 7.449 -11.766 -10.891 1 96.19 75 ALA B N 1
ATOM 1624 C CA . ALA B 1 75 ? 6.297 -12.398 -11.531 1 96.19 75 ALA B CA 1
ATOM 1625 C C . ALA B 1 75 ? 5.828 -13.617 -10.742 1 96.19 75 ALA B C 1
ATOM 1627 O O . ALA B 1 75 ? 4.625 -13.82 -10.562 1 96.19 75 ALA B O 1
ATOM 1628 N N . ASP B 1 76 ? 6.789 -14.406 -10.273 1 96.88 76 ASP B N 1
ATOM 1629 C CA . ASP B 1 76 ? 6.457 -15.57 -9.461 1 96.88 76 ASP B CA 1
ATOM 1630 C C . ASP B 1 76 ? 5.73 -15.156 -8.18 1 96.88 76 ASP B C 1
ATOM 1632 O O . ASP B 1 76 ? 4.777 -15.812 -7.762 1 96.88 76 ASP B O 1
ATOM 1636 N N . LEU B 1 77 ? 6.215 -14.156 -7.566 1 97.44 77 LEU B N 1
ATOM 1637 C CA . LEU B 1 77 ? 5.59 -13.656 -6.344 1 97.44 77 LEU B CA 1
ATOM 1638 C C . LEU B 1 77 ? 4.176 -13.164 -6.617 1 97.44 77 LEU B C 1
ATOM 1640 O O . LEU B 1 77 ? 3.252 -13.461 -5.855 1 97.44 77 LEU B O 1
ATOM 1644 N N . VAL B 1 78 ? 4.004 -12.414 -7.691 1 97.12 78 VAL B N 1
ATOM 1645 C CA . VAL B 1 78 ? 2.684 -11.93 -8.07 1 97.12 78 VAL B CA 1
ATOM 1646 C C . VAL B 1 78 ? 1.748 -13.109 -8.32 1 97.12 78 VAL B C 1
ATOM 1648 O O . VAL B 1 78 ? 0.592 -13.094 -7.891 1 97.12 78 VAL B O 1
ATOM 1651 N N . ASP B 1 79 ? 2.24 -14.141 -8.984 1 95.44 79 ASP B N 1
ATOM 1652 C CA . ASP B 1 79 ? 1.45 -15.344 -9.219 1 95.44 79 ASP B CA 1
ATOM 1653 C C . ASP B 1 79 ? 1.046 -16 -7.902 1 95.44 79 ASP B C 1
ATOM 1655 O O . ASP B 1 79 ? -0.083 -16.469 -7.758 1 95.44 79 ASP B O 1
ATOM 1659 N N . LEU B 1 80 ? 1.972 -16.078 -7.012 1 96.44 80 LEU B N 1
ATOM 1660 C CA . LEU B 1 80 ? 1.694 -16.641 -5.695 1 96.44 80 LEU B CA 1
ATOM 1661 C C . LEU B 1 80 ? 0.587 -15.867 -4.992 1 96.44 80 LEU B C 1
ATOM 1663 O O . LEU B 1 80 ? -0.337 -16.469 -4.43 1 96.44 80 LEU B O 1
ATOM 1667 N N . ILE B 1 81 ? 0.63 -14.531 -4.992 1 96.69 81 ILE B N 1
ATOM 1668 C CA . ILE B 1 81 ? -0.378 -13.68 -4.371 1 96.69 81 ILE B CA 1
ATOM 1669 C C . ILE B 1 81 ? -1.73 -13.906 -5.043 1 96.69 81 ILE B C 1
ATOM 1671 O O . ILE B 1 81 ? -2.756 -14.008 -4.363 1 96.69 81 ILE B O 1
ATOM 1675 N N . ASP B 1 82 ? -1.732 -13.992 -6.348 1 93.81 82 ASP B N 1
ATOM 1676 C CA . ASP B 1 82 ? -2.953 -14.258 -7.102 1 93.81 82 ASP B CA 1
ATOM 1677 C C . ASP B 1 82 ? -3.594 -15.57 -6.668 1 93.81 82 ASP B C 1
ATOM 1679 O O . ASP B 1 82 ? -4.785 -15.609 -6.344 1 93.81 82 ASP B O 1
ATOM 1683 N N . GLN B 1 83 ? -2.842 -16.547 -6.594 1 92.19 83 GLN B N 1
ATOM 1684 C CA . GLN B 1 83 ? -3.324 -17.891 -6.281 1 92.19 83 GLN B CA 1
ATOM 1685 C C . GLN B 1 83 ? -3.754 -17.984 -4.82 1 92.19 83 GLN B C 1
ATOM 1687 O O . GLN B 1 83 ? -4.816 -18.547 -4.52 1 92.19 83 GLN B O 1
ATOM 1692 N N . ASP B 1 84 ? -3.012 -17.469 -3.941 1 93.75 84 ASP B N 1
ATOM 1693 C CA . ASP B 1 84 ? -3.225 -17.703 -2.516 1 93.75 84 ASP B CA 1
ATOM 1694 C C . ASP B 1 84 ? -4.238 -16.719 -1.943 1 93.75 84 ASP B C 1
ATOM 1696 O O . ASP B 1 84 ? -4.895 -17 -0.94 1 93.75 84 ASP B O 1
ATOM 1700 N N . VAL B 1 85 ? -4.352 -15.523 -2.51 1 95 85 VAL B N 1
ATOM 1701 C CA . VAL B 1 85 ? -5.176 -14.5 -1.883 1 95 85 VAL B CA 1
ATOM 1702 C C . VAL B 1 85 ? -6.285 -14.07 -2.84 1 95 85 VAL B C 1
ATOM 1704 O O . VAL B 1 85 ? -7.469 -14.211 -2.533 1 95 85 VAL B O 1
ATOM 1707 N N . VAL B 1 86 ? -5.945 -13.609 -4.027 1 93.44 86 VAL B N 1
ATOM 1708 C CA . VAL B 1 86 ? -6.883 -12.992 -4.957 1 93.44 86 VAL B CA 1
ATOM 1709 C C . VAL B 1 86 ? -7.941 -14 -5.379 1 93.44 86 VAL B C 1
ATOM 1711 O O . VAL B 1 86 ? -9.133 -13.688 -5.395 1 93.44 86 VAL B O 1
ATOM 1714 N N . SER B 1 87 ? -7.559 -15.164 -5.625 1 88.19 87 SER B N 1
ATOM 1715 C CA . SER B 1 87 ? -8.461 -16.188 -6.125 1 88.19 87 SER B CA 1
ATOM 1716 C C . SER B 1 87 ? -9.547 -16.516 -5.105 1 88.19 87 SER B C 1
ATOM 1718 O O . SER B 1 87 ? -10.656 -16.906 -5.477 1 88.19 87 SER B O 1
ATOM 1720 N N . SER B 1 88 ? -9.219 -16.344 -3.818 1 83.94 88 SER B N 1
ATOM 1721 C CA . SER B 1 88 ? -10.18 -16.656 -2.764 1 83.94 88 SER B CA 1
ATOM 1722 C C . SER B 1 88 ? -11.242 -15.57 -2.65 1 83.94 88 SER B C 1
ATOM 1724 O O . SER B 1 88 ? -12.289 -15.789 -2.031 1 83.94 88 SER B O 1
ATOM 1726 N N . HIS B 1 89 ? -11.039 -14.367 -3.082 1 80.88 89 HIS B N 1
ATOM 1727 C CA . HIS B 1 89 ? -11.984 -13.258 -2.998 1 80.88 89 HIS B CA 1
ATOM 1728 C C . HIS B 1 89 ? -12.93 -13.25 -4.195 1 80.88 89 HIS B C 1
ATOM 1730 O O . HIS B 1 89 ? -13.914 -12.516 -4.207 1 80.88 89 HIS B O 1
ATOM 1736 N N . LEU B 1 90 ? -12.633 -13.852 -5.258 1 67.56 90 LEU B N 1
ATOM 1737 C CA . LEU B 1 90 ? -13.445 -13.844 -6.473 1 67.56 90 LEU B CA 1
ATOM 1738 C C . LEU B 1 90 ? -14.523 -14.914 -6.414 1 67.56 90 LEU B C 1
ATOM 1740 O O . LEU B 1 90 ? -14.273 -16.031 -5.949 1 67.56 90 LEU B O 1
ATOM 1744 N N . PRO B 1 91 ? -15.828 -14.203 -6.566 1 60.69 91 PRO B N 1
ATOM 1745 C CA . PRO B 1 91 ? -16.766 -15.297 -6.785 1 60.69 91 PRO B CA 1
ATOM 1746 C C . PRO B 1 91 ? -16.281 -16.297 -7.832 1 60.69 91 PRO B C 1
ATOM 1748 O O . PRO B 1 91 ? -15.469 -15.953 -8.688 1 60.69 91 PRO B O 1
ATOM 1751 N N . ARG B 1 92 ? -16.875 -17.406 -7.754 1 53.09 92 ARG B N 1
ATOM 1752 C CA . ARG B 1 92 ? -16.625 -18.484 -8.719 1 53.09 92 ARG B CA 1
ATOM 1753 C C . ARG B 1 92 ? -16.969 -18.031 -10.133 1 53.09 92 ARG B C 1
ATOM 1755 O O . ARG B 1 92 ? -18.062 -17.5 -10.375 1 53.09 92 ARG B O 1
ATOM 1762 N N . PHE B 1 93 ? -16.047 -17.734 -11.062 1 53 93 PHE B N 1
ATOM 1763 C CA . PHE B 1 93 ? -16.25 -17.469 -12.484 1 53 93 PHE B CA 1
ATOM 1764 C C . PHE B 1 93 ? -15.945 -16.016 -12.812 1 53 93 PHE B C 1
ATOM 1766 O O . PHE B 1 93 ? -16.016 -15.602 -13.969 1 53 93 PHE B O 1
ATOM 1773 N N . ALA B 1 94 ? -15.875 -15.266 -11.773 1 58.78 94 ALA B N 1
ATOM 1774 C CA . ALA B 1 94 ? -15.656 -13.859 -12.102 1 58.78 94 ALA B CA 1
ATOM 1775 C C . ALA B 1 94 ? -14.164 -13.555 -12.227 1 58.78 94 ALA B C 1
ATOM 1777 O O . ALA B 1 94 ? -13.375 -13.945 -11.359 1 58.78 94 ALA B O 1
ATOM 1778 N N . ARG B 1 95 ? -13.695 -13.594 -13.469 1 57.97 95 ARG B N 1
ATOM 1779 C CA . ARG B 1 95 ? -12.297 -13.203 -13.617 1 57.97 95 ARG B CA 1
ATOM 1780 C C . ARG B 1 95 ? -12.117 -11.711 -13.367 1 57.97 95 ARG B C 1
ATOM 1782 O O . ARG B 1 95 ? -12.789 -10.883 -13.984 1 57.97 95 ARG B O 1
ATOM 1789 N N . GLU B 1 96 ? -11.703 -11.266 -12.25 1 66.88 96 GLU B N 1
ATOM 1790 C CA . GLU B 1 96 ? -11.367 -9.852 -12.102 1 66.88 96 GLU B CA 1
ATOM 1791 C C . GLU B 1 96 ? -9.93 -9.586 -12.531 1 66.88 96 GLU B C 1
ATOM 1793 O O . GLU B 1 96 ? -9.086 -10.484 -12.5 1 66.88 96 GLU B O 1
ATOM 1798 N N . ASP B 1 97 ? -9.766 -8.531 -13.328 1 87.31 97 ASP B N 1
ATOM 1799 C CA . ASP B 1 97 ? -8.422 -8.062 -13.656 1 87.31 97 ASP B CA 1
ATOM 1800 C C . ASP B 1 97 ? -7.617 -7.77 -12.383 1 87.31 97 ASP B C 1
ATOM 1802 O O . ASP B 1 97 ? -8.188 -7.406 -11.352 1 87.31 97 ASP B O 1
ATOM 1806 N N . PHE B 1 98 ? -6.469 -8.195 -12.453 1 93.06 98 PHE B N 1
ATOM 1807 C CA . PHE B 1 98 ? -5.551 -8.016 -11.336 1 93.06 98 PHE B CA 1
ATOM 1808 C C . PHE B 1 98 ? -4.375 -7.133 -11.742 1 93.06 98 PHE B C 1
ATOM 1810 O O . PHE B 1 98 ? -3.559 -7.52 -12.5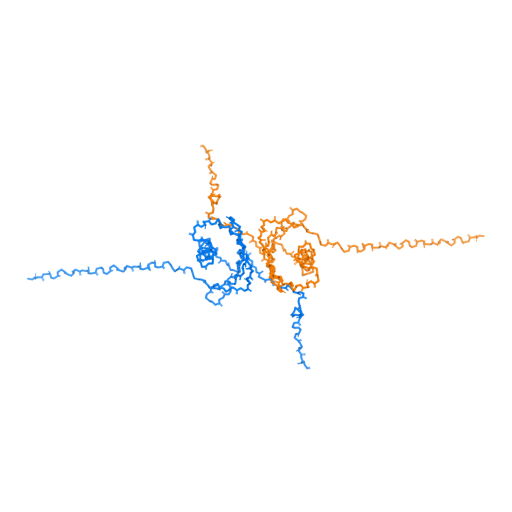78 1 93.06 98 PHE B O 1
ATOM 1817 N N . LEU B 1 99 ? -4.348 -5.906 -11.203 1 96.12 99 LEU B N 1
ATOM 1818 C CA . LEU B 1 99 ? -3.291 -4.938 -11.484 1 96.12 99 LEU B CA 1
ATOM 1819 C C . LEU B 1 99 ? -2.379 -4.77 -10.273 1 96.12 99 LEU B C 1
ATOM 1821 O O . LEU B 1 99 ? -2.854 -4.516 -9.164 1 96.12 99 LEU B O 1
ATOM 1825 N N . VAL B 1 100 ? -1.085 -4.926 -10.5 1 98 100 VAL B N 1
ATOM 1826 C CA . VAL B 1 100 ? -0.123 -4.844 -9.406 1 98 100 VAL B CA 1
ATOM 1827 C C . VAL B 1 100 ? 0.886 -3.732 -9.695 1 98 100 VAL B C 1
ATOM 1829 O O . VAL B 1 100 ? 1.658 -3.816 -10.648 1 98 100 VAL B O 1
ATOM 1832 N N . THR B 1 101 ? 0.845 -2.695 -8.883 1 98.12 101 THR B N 1
ATOM 1833 C CA . THR B 1 101 ? 1.908 -1.696 -8.867 1 98.12 101 THR B CA 1
ATOM 1834 C C . THR B 1 101 ? 3.039 -2.129 -7.934 1 98.12 101 THR B C 1
ATOM 1836 O O . THR B 1 101 ? 2.795 -2.516 -6.789 1 98.12 101 THR B O 1
ATOM 1839 N N . VAL B 1 102 ? 4.281 -2.051 -8.406 1 98.5 102 VAL B N 1
ATOM 1840 C CA . VAL B 1 102 ? 5.402 -2.604 -7.652 1 98.5 102 VAL B CA 1
ATOM 1841 C C . VAL B 1 102 ? 6.375 -1.487 -7.281 1 98.5 102 VAL B C 1
ATOM 1843 O O . VAL B 1 102 ? 6.715 -0.647 -8.117 1 98.5 102 VAL B O 1
ATOM 1846 N N . PHE B 1 103 ? 6.836 -1.501 -5.996 1 98.5 103 PHE B N 1
ATOM 1847 C CA . PHE B 1 103 ? 7.883 -0.605 -5.52 1 98.5 103 PHE B CA 1
ATOM 1848 C C . PHE B 1 103 ? 9.047 -1.395 -4.93 1 98.5 103 PHE B C 1
ATOM 1850 O O . PHE B 1 103 ? 8.844 -2.441 -4.312 1 98.5 103 PHE B O 1
ATOM 1857 N N . ARG B 1 104 ? 10.219 -0.87 -5.16 1 98.62 104 ARG B N 1
ATOM 1858 C CA . ARG B 1 104 ? 11.406 -1.289 -4.422 1 98.62 104 ARG B CA 1
ATOM 1859 C C . ARG B 1 104 ? 11.852 -0.211 -3.439 1 98.62 104 ARG B C 1
ATOM 1861 O O . ARG B 1 104 ? 12.031 0.948 -3.82 1 98.62 104 ARG B O 1
ATOM 1868 N N . GLY B 1 105 ? 11.898 -0.62 -2.174 1 98.12 105 GLY B N 1
ATOM 1869 C CA . GLY B 1 105 ? 12.258 0.383 -1.185 1 98.12 105 GLY B CA 1
ATOM 1870 C C . GLY B 1 105 ? 12.516 -0.203 0.191 1 98.12 105 GLY B C 1
ATOM 1871 O O . GLY B 1 105 ? 12.742 -1.407 0.326 1 98.12 105 GLY B O 1
ATOM 1872 N N . GLN B 1 106 ? 12.609 0.705 1.172 1 97.44 106 GLN B N 1
ATOM 1873 C CA . GLN B 1 106 ? 12.844 0.336 2.564 1 97.44 106 GLN B CA 1
ATOM 1874 C C . GLN B 1 106 ? 11.82 0.997 3.486 1 97.44 106 GLN B C 1
ATOM 1876 O O . GLN B 1 106 ? 11.43 2.141 3.262 1 97.44 106 GLN B O 1
ATOM 1881 N N . GLU B 1 107 ? 11.469 0.23 4.465 1 97.69 107 GLU B N 1
ATOM 1882 C CA . GLU B 1 107 ? 10.555 0.769 5.461 1 97.69 107 GLU B CA 1
ATOM 1883 C C . GLU B 1 107 ? 11.242 1.8 6.348 1 97.69 107 GLU B C 1
ATOM 1885 O O . GLU B 1 107 ? 12.391 1.605 6.758 1 97.69 107 GLU B O 1
ATOM 1890 N N . LEU B 1 108 ? 10.547 2.861 6.613 1 96.81 108 LEU B N 1
ATOM 1891 C CA . LEU B 1 108 ? 10.977 3.885 7.562 1 96.81 108 LEU B CA 1
ATOM 1892 C C . LEU B 1 108 ? 10.195 3.775 8.867 1 96.81 108 LEU B C 1
ATOM 1894 O O . LEU B 1 108 ? 9.398 2.855 9.039 1 96.81 108 LEU B O 1
ATOM 1898 N N . ASP B 1 109 ? 10.391 4.711 9.828 1 94.62 109 ASP B N 1
ATOM 1899 C CA . ASP B 1 109 ? 9.633 4.73 11.078 1 94.62 109 ASP B CA 1
ATOM 1900 C C . ASP B 1 109 ? 8.164 5.039 10.828 1 94.62 109 ASP B C 1
ATOM 1902 O O . ASP B 1 109 ? 7.836 5.953 10.062 1 94.62 109 ASP B O 1
ATOM 1906 N N . PRO B 1 110 ? 7.344 4.246 11.438 1 95.06 110 PRO B N 1
ATOM 1907 C CA . PRO B 1 110 ? 5.914 4.496 11.25 1 95.06 110 PRO B CA 1
ATOM 1908 C C . PRO B 1 110 ? 5.426 5.723 12.016 1 95.06 110 PRO B C 1
ATOM 1910 O O . PRO B 1 110 ? 6.137 6.238 12.883 1 95.06 110 PRO B O 1
ATOM 1913 N N . PHE B 1 111 ? 4.262 6.211 11.594 1 95.31 111 PHE B N 1
ATOM 1914 C CA . PHE B 1 111 ? 3.518 7.223 12.336 1 95.31 111 PHE B CA 1
ATOM 1915 C C . PHE B 1 111 ? 2.24 6.633 12.922 1 95.31 111 PHE B C 1
ATOM 1917 O O . PHE B 1 111 ? 1.573 5.82 12.281 1 95.31 111 PHE B O 1
ATOM 1924 N N . SER B 1 112 ? 1.971 6.965 14.141 1 91.31 112 SER B N 1
ATOM 1925 C CA . SER B 1 112 ? 0.72 6.547 14.766 1 91.31 112 SER B CA 1
ATOM 1926 C C . SER B 1 112 ? 0.183 7.621 15.703 1 91.31 112 SER B C 1
ATOM 1928 O O . SER B 1 112 ? 0.953 8.273 16.406 1 91.31 112 SER B O 1
ATOM 1930 N N . ASP B 1 113 ? -1.084 7.867 15.727 1 83.81 113 ASP B N 1
ATOM 1931 C CA . ASP B 1 113 ? -1.671 8.82 16.672 1 83.81 113 ASP B CA 1
ATOM 1932 C C . ASP B 1 113 ? -2.393 8.094 17.797 1 83.81 113 ASP B C 1
ATOM 1934 O O . ASP B 1 113 ? -2.996 8.734 18.672 1 83.81 113 ASP B O 1
ATOM 1938 N N . GLY B 1 114 ? -2.359 6.762 17.703 1 75.69 114 GLY B N 1
ATOM 1939 C CA . GLY B 1 114 ? -2.982 6.004 18.781 1 75.69 114 GLY B CA 1
ATOM 1940 C C . GLY B 1 114 ? -2.158 5.984 20.047 1 75.69 114 GLY B C 1
ATOM 1941 O O . GLY B 1 114 ? -1.033 6.488 20.078 1 75.69 114 GLY B O 1
ATOM 1942 N N . PRO B 1 115 ? -2.807 5.66 21.188 1 64.81 115 PRO B N 1
ATOM 1943 C CA . PRO B 1 115 ? -2.156 5.672 22.5 1 64.81 115 PRO B CA 1
ATOM 1944 C C . PRO B 1 115 ? -0.79 4.992 22.484 1 64.81 115 PRO B C 1
ATOM 1946 O O . PRO B 1 115 ? 0.108 5.387 23.234 1 64.81 115 PRO B O 1
ATOM 1949 N N . ASP B 1 116 ? -0.605 3.926 21.828 1 57.53 116 ASP B N 1
ATOM 1950 C CA . ASP B 1 116 ? 0.655 3.189 21.875 1 57.53 116 ASP B CA 1
ATOM 1951 C C . ASP B 1 116 ? 1.718 3.861 21.016 1 57.53 116 ASP B C 1
ATOM 1953 O O . ASP B 1 116 ? 2.857 3.398 20.953 1 57.53 116 ASP B O 1
ATOM 1957 N N . GLY B 1 117 ? 1.327 4.781 20.234 1 52.84 117 GLY B N 1
ATOM 1958 C CA . GLY B 1 117 ? 2.322 5.461 19.422 1 52.84 117 GLY B CA 1
ATOM 1959 C C . GLY B 1 117 ? 3.354 6.211 20.25 1 52.84 117 GLY B C 1
ATOM 1960 O O . GLY B 1 117 ? 4.211 6.902 19.688 1 52.84 117 GLY B O 1
ATOM 1961 N N . GLU B 1 118 ? 3.004 6.637 21.422 1 46.44 118 GLU B N 1
ATOM 1962 C CA . GLU B 1 118 ? 4.004 7.312 22.25 1 46.44 118 GLU B CA 1
ATOM 1963 C C . GLU B 1 118 ? 5.27 6.465 22.391 1 46.44 118 GLU B C 1
ATOM 1965 O O . GLU B 1 118 ? 5.211 5.238 22.328 1 46.44 118 GLU B O 1
ATOM 1970 N N . GLU B 1 119 ? 6.41 6.984 22.125 1 44 119 GLU B N 1
ATOM 1971 C CA . GLU B 1 119 ? 7.805 6.59 22.312 1 44 119 GLU B CA 1
ATOM 1972 C C . GLU B 1 119 ? 7.965 5.715 23.562 1 44 119 GLU B C 1
ATOM 1974 O O . GLU B 1 119 ? 7.484 6.059 24.641 1 44 119 GLU B O 1
ATOM 1979 N N . MET B 1 120 ? 7.957 4.406 23.359 1 39.19 120 MET B N 1
ATOM 1980 C CA . MET B 1 120 ? 8.734 3.701 24.375 1 39.19 120 MET B CA 1
ATOM 1981 C C . MET B 1 120 ? 10 4.48 24.719 1 39.19 120 MET B C 1
ATOM 1983 O O . MET B 1 120 ? 11 4.406 24 1 39.19 120 MET B O 1
ATOM 1987 N N . ASP B 1 121 ? 9.914 5.707 25.047 1 39.12 121 ASP B N 1
ATOM 1988 C CA . ASP B 1 121 ? 11.055 6.301 25.734 1 39.12 121 ASP B CA 1
ATOM 1989 C C . ASP B 1 121 ? 11.664 5.324 26.734 1 39.12 121 ASP B C 1
ATOM 1991 O O . ASP B 1 121 ? 10.945 4.754 27.562 1 39.12 121 ASP B O 1
ATOM 1995 N N . ASP B 1 122 ? 12.734 4.664 26.359 1 39.72 122 ASP B N 1
ATOM 1996 C CA . ASP B 1 122 ? 13.664 3.992 27.25 1 39.72 122 ASP B CA 1
ATOM 1997 C C . ASP B 1 122 ? 13.797 4.746 28.578 1 39.72 122 ASP B C 1
ATOM 1999 O O . ASP B 1 122 ? 14.328 5.855 28.609 1 39.72 122 ASP B O 1
ATOM 2003 N N . GLU B 1 123 ? 12.82 4.824 29.438 1 37.06 123 GLU B N 1
ATOM 2004 C CA . GLU B 1 123 ? 13.211 5.082 30.828 1 37.06 123 GLU B CA 1
ATOM 2005 C C . GLU B 1 123 ? 14.453 4.281 31.203 1 37.06 123 GLU B C 1
ATOM 2007 O O . GLU B 1 123 ? 14.391 3.062 31.359 1 37.06 123 GLU B O 1
ATOM 2012 N N . GLU B 1 124 ? 15.594 4.562 30.625 1 36.31 124 GLU B N 1
ATOM 2013 C CA . GLU B 1 124 ? 16.812 4.184 31.344 1 36.31 124 GLU B CA 1
ATOM 2014 C C . GLU B 1 124 ? 16.719 4.547 32.812 1 36.31 124 GLU B C 1
ATOM 2016 O O . GLU B 1 124 ? 16.672 5.73 33.156 1 36.31 124 GLU B O 1
ATOM 2021 N N . ASP B 1 125 ? 15.805 3.951 33.531 1 36.25 125 ASP B N 1
ATOM 2022 C CA . ASP B 1 125 ? 16.047 3.965 34.969 1 36.25 125 ASP B CA 1
ATOM 2023 C C . ASP B 1 125 ? 17.531 3.697 35.281 1 36.25 125 ASP B C 1
ATOM 2025 O O . ASP B 1 125 ? 18.031 2.604 35 1 36.25 125 ASP B O 1
ATOM 2029 N N . TYR B 1 126 ? 18.469 4.797 35.031 1 30.16 126 TYR B N 1
ATOM 2030 C CA . TYR B 1 126 ? 19.562 4.793 35.969 1 30.16 126 TYR B CA 1
ATOM 2031 C C . TYR B 1 126 ? 19.062 5.062 37.406 1 30.16 126 TYR B C 1
ATOM 2033 O O . TYR B 1 126 ? 18.062 5.758 37.594 1 30.16 126 TYR B O 1
#

pLDDT: mean 79.95, std 23.25, range [30.16, 98.88]

Foldseek 3Di:
DPPPPPPPPPPPPPPCVVVPQQDWDWDWDDDDPFKTKTFIDDPNHTQWIKIWGHDDQAIEIETEGADDDDPVSVVSVVVVCCVPPVVVPDDPPRDHHYYYHYHYDDDDDDDDPDPVRPDPPPPPPD/DPPPPPPPPPPPPPPCVVVPQQDWDWAWDDDDPFKTKTFIDDPNHTQWIKIWGHDDQAIEIETEGADDDDPVSVVSVVVVCCVPPVVVPDDDPRDHHYYYHYHYDDDDDDDDPDPVRPPPPPPPPD

Solvent-accessible surface area (backbone atoms only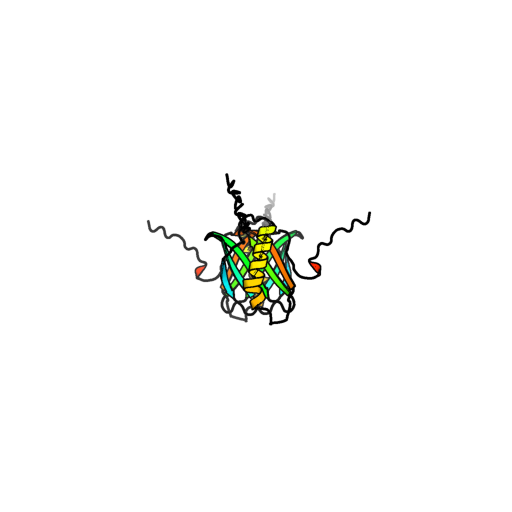 — not comparable to full-atom values): 14829 Å² total; per-residue (Å²): 135,82,78,75,76,76,73,74,76,73,70,71,70,71,70,74,74,66,69,80,74,86,67,69,46,74,43,78,78,46,72,40,94,22,27,37,30,28,41,30,27,39,98,92,33,80,38,34,38,36,42,38,37,52,36,95,66,39,31,41,32,44,35,40,27,59,60,93,63,53,73,67,55,48,50,47,50,52,51,50,45,39,63,73,48,53,55,73,73,40,61,98,77,53,83,53,33,44,38,33,44,32,31,44,33,45,77,52,79,64,47,48,76,34,86,80,47,59,74,84,63,77,75,71,80,122,133,83,79,75,77,76,75,75,75,73,70,72,71,72,73,75,74,64,69,79,74,86,69,71,46,78,45,77,78,46,72,40,94,22,26,38,29,30,42,31,29,39,95,93,35,81,38,33,38,37,42,39,38,52,36,95,65,39,31,41,32,44,36,39,26,57,59,94,64,54,74,66,54,47,51,45,50,52,50,47,47,39,63,72,49,53,54,72,72,40,60,92,85,54,81,56,33,44,39,34,43,31,31,45,34,46,77,54,80,63,47,48,75,34,85,78,49,58,72,79,62,76,74,71,78,121

Radius of gyration: 27.34 Å; Cα contacts (8 Å, |Δi|>4): 407; chains: 2; bounding box: 53×141×76 Å

Sequence (252 aa):
MATENENENEEAAEKSDETPSFTARLVRVVRTESSEVYIIWQDDVRLGQVDLHFGWDLIHATLMLEKDLTTEQQADLVDLIDQDVVSSHLPRFAREDFLVTVFRGQELDPFSDGPDGEEMDDEEDYMATENENENEEAAEKSDETPSFTARLVRVVRTESSEVYIIWQDDVRLGQVDLHFGWDLIHATLMLEKDLTTEQQADLVDLIDQDVVSSHLPRFAREDFLVTVFRGQELDPFSDGPDGEEMDDEEDY

Organism: NCBI:txid1960156